Protein AF-A0AAU5GRF8-F1 (afdb_monomer_lite)

Sequence (359 aa):
MPAHRTAALHRAAEIWHAERTLHINIELAVNHAADRVGWLIVGMDHYYATVHFIITIAVLIWLYTRHPAHYRSARTDLYSATLFALLGFAFFALAPPRFLARPRCNPDTGAEKWLVTRTRERHKAVHRLLARGWTISAIARELGLARHTAERYAHCKNLDGLIEGALRTTRLDDYKPYLIRRWNEGCTDAARLFREIQTQGYPGRTPQAVRRYLRPLRTGLGSIRSPAPVLKPQQVTNWIMWNPQHLRDDEERQLGEVLSRCPELTAIRSHVHAFARMVCDLGGNSLPAWTDAVHADDLPALHAFADGLRRDHKAVTAGLTLPWSSGPVEGHVNRIKMLKRQMYGRAGFALLRKRVLLA

Structure (mmCIF, N/CA/C/O backbone):
data_AF-A0AAU5GRF8-F1
#
_entry.id   AF-A0AAU5GRF8-F1
#
loop_
_atom_site.group_PDB
_atom_site.id
_atom_site.type_symbol
_atom_site.label_atom_id
_atom_site.label_alt_id
_atom_site.label_comp_id
_atom_site.label_asym_id
_atom_site.label_entity_id
_atom_site.label_seq_id
_atom_site.pdbx_PDB_ins_code
_atom_site.Cartn_x
_atom_site.Cartn_y
_atom_site.Cartn_z
_atom_site.occupancy
_atom_site.B_iso_or_equiv
_atom_site.auth_seq_id
_atom_site.auth_comp_id
_atom_site.auth_asym_id
_atom_site.auth_atom_id
_atom_site.pdbx_PDB_model_num
ATOM 1 N N . MET A 1 1 ? -10.865 30.802 -1.745 1.00 33.81 1 MET A N 1
ATOM 2 C CA . MET A 1 1 ? -12.069 30.529 -2.564 1.00 33.81 1 MET A CA 1
ATOM 3 C C . MET A 1 1 ? -12.879 29.336 -2.014 1.00 33.81 1 MET A C 1
ATOM 5 O O . MET A 1 1 ? -12.823 28.253 -2.585 1.00 33.81 1 MET A O 1
ATOM 9 N N . PRO A 1 2 ? -13.618 29.492 -0.896 1.00 36.06 2 PRO A N 1
ATOM 10 C CA . PRO A 1 2 ? -14.515 28.461 -0.342 1.00 36.06 2 PRO A CA 1
ATOM 11 C C . PRO A 1 2 ? -15.870 28.330 -1.075 1.00 36.06 2 PRO A C 1
ATOM 13 O O . PRO A 1 2 ? -16.532 27.305 -0.936 1.00 36.06 2 PRO A O 1
ATOM 16 N N . ALA A 1 3 ? -16.247 29.305 -1.912 1.00 38.06 3 ALA A N 1
ATOM 17 C CA . ALA A 1 3 ? -17.522 29.337 -2.641 1.00 38.06 3 ALA A CA 1
ATOM 18 C C . ALA A 1 3 ? -17.682 28.247 -3.728 1.00 38.06 3 ALA A C 1
ATOM 20 O O . ALA A 1 3 ? -18.795 27.921 -4.127 1.00 38.06 3 ALA A O 1
ATOM 21 N N . HIS A 1 4 ? -16.589 27.647 -4.211 1.00 46.88 4 HIS A N 1
ATOM 22 C CA . HIS A 1 4 ? -16.655 26.665 -5.305 1.00 46.88 4 HIS A CA 1
ATOM 23 C C . HIS A 1 4 ? -16.865 25.220 -4.832 1.00 46.88 4 HIS A C 1
ATOM 25 O O . HIS A 1 4 ? -17.371 24.400 -5.594 1.00 46.88 4 HIS A O 1
ATOM 31 N N . ARG A 1 5 ? -16.524 24.900 -3.573 1.00 44.53 5 ARG A N 1
ATOM 32 C CA . ARG A 1 5 ? -16.754 23.564 -2.992 1.00 44.53 5 ARG A CA 1
ATOM 33 C C . ARG A 1 5 ? -18.237 23.341 -2.701 1.00 44.53 5 ARG A C 1
ATOM 35 O O . ARG A 1 5 ? -18.751 22.259 -2.950 1.00 44.53 5 ARG A O 1
ATOM 42 N N . THR A 1 6 ? -18.920 24.371 -2.211 1.00 49.56 6 THR A N 1
ATOM 43 C CA . THR A 1 6 ? -20.365 24.349 -1.958 1.00 49.56 6 THR A CA 1
ATOM 44 C C . THR A 1 6 ? -21.158 24.249 -3.260 1.00 49.56 6 THR A C 1
ATOM 46 O O . THR A 1 6 ? -22.051 23.416 -3.345 1.00 49.56 6 THR A O 1
ATOM 49 N N . ALA A 1 7 ? -20.776 24.995 -4.303 1.00 47.19 7 ALA A N 1
ATOM 50 C CA . ALA A 1 7 ? -21.418 24.921 -5.619 1.00 47.19 7 ALA A CA 1
ATOM 51 C C . ALA A 1 7 ? -21.252 23.547 -6.302 1.00 47.19 7 ALA A C 1
ATOM 53 O O . ALA A 1 7 ? -22.194 23.042 -6.907 1.00 47.19 7 ALA A O 1
ATOM 54 N N . ALA A 1 8 ? -20.080 22.912 -6.183 1.00 46.31 8 ALA A N 1
ATOM 55 C CA . ALA A 1 8 ? -19.845 21.572 -6.728 1.00 46.31 8 ALA A CA 1
ATOM 56 C C . ALA A 1 8 ? -20.641 20.483 -5.985 1.00 46.31 8 ALA A C 1
ATOM 58 O O . ALA A 1 8 ? -21.167 19.571 -6.616 1.00 46.31 8 ALA A O 1
ATOM 59 N N . LEU A 1 9 ? -20.770 20.598 -4.658 1.00 50.50 9 LEU A N 1
ATOM 60 C CA . LEU A 1 9 ? -21.589 19.690 -3.849 1.00 50.50 9 LEU A CA 1
ATOM 61 C C . LEU A 1 9 ? -23.091 19.876 -4.110 1.00 50.50 9 LEU A C 1
ATOM 63 O O . LEU A 1 9 ? -23.817 18.889 -4.130 1.00 50.50 9 LEU A O 1
ATOM 67 N N . HIS A 1 10 ? -23.542 21.111 -4.355 1.00 51.62 10 HIS A N 1
ATOM 68 C CA . HIS A 1 10 ? -24.933 21.399 -4.710 1.00 51.62 10 HIS A CA 1
ATOM 69 C C . HIS A 1 10 ? -25.305 20.785 -6.064 1.00 51.62 10 HIS A C 1
ATOM 71 O O . HIS A 1 10 ? -26.298 20.077 -6.154 1.00 51.62 10 HIS A O 1
ATOM 77 N N . ARG A 1 11 ? -24.453 20.947 -7.087 1.00 48.97 11 ARG A N 1
ATOM 78 C CA . ARG A 1 11 ? -24.671 20.344 -8.415 1.00 48.97 11 ARG A CA 1
ATOM 79 C C . ARG A 1 11 ? -24.617 18.816 -8.392 1.00 48.97 11 ARG A C 1
ATOM 81 O O . ARG A 1 11 ? -25.391 18.169 -9.082 1.00 48.97 11 ARG A O 1
ATOM 88 N N . ALA A 1 12 ? -23.732 18.232 -7.582 1.00 48.06 12 ALA A N 1
ATOM 89 C CA . ALA A 1 12 ? -23.698 16.784 -7.377 1.00 48.06 12 ALA A CA 1
ATOM 90 C C . ALA A 1 12 ? -24.978 16.274 -6.690 1.00 48.06 12 ALA A C 1
ATOM 92 O O . ALA A 1 12 ? -25.478 15.214 -7.051 1.00 48.06 12 ALA A O 1
ATOM 93 N N . ALA A 1 13 ? -25.529 17.038 -5.741 1.00 53.91 13 ALA A N 1
ATOM 94 C CA . ALA A 1 13 ? -26.808 16.723 -5.113 1.00 53.91 13 ALA A CA 1
ATOM 95 C C . ALA A 1 13 ? -27.990 16.892 -6.085 1.00 53.91 13 ALA A C 1
ATOM 97 O O . ALA A 1 13 ? -28.883 16.055 -6.086 1.00 53.91 13 ALA A O 1
ATOM 98 N N . GLU A 1 14 ? -27.986 17.918 -6.940 1.00 53.41 14 GLU A N 1
ATOM 99 C CA . GLU A 1 14 ? -29.015 18.135 -7.970 1.00 53.41 14 GLU A CA 1
ATOM 100 C C . GLU A 1 14 ? -29.031 17.016 -9.018 1.00 53.41 14 GLU A C 1
ATOM 102 O O . GLU A 1 14 ? -30.102 16.504 -9.329 1.00 53.41 14 GLU A O 1
ATOM 107 N N . ILE A 1 15 ? -27.862 16.581 -9.504 1.00 54.88 15 ILE A N 1
ATOM 108 C CA . ILE A 1 15 ? -27.745 15.446 -10.437 1.00 54.88 15 ILE A CA 1
ATOM 109 C C . ILE A 1 15 ? -28.218 14.154 -9.759 1.00 54.88 15 ILE A C 1
ATOM 111 O O . ILE A 1 15 ? -29.053 13.449 -10.312 1.00 54.88 15 ILE A O 1
ATOM 115 N N . TRP A 1 16 ? -27.782 13.900 -8.520 1.00 51.47 16 TRP A N 1
ATOM 116 C CA . TRP A 1 16 ? -28.211 12.739 -7.731 1.00 51.47 16 TRP A CA 1
ATOM 117 C C . TRP A 1 16 ? -29.725 12.725 -7.465 1.00 51.47 16 TRP A C 1
ATOM 119 O O . TRP A 1 16 ? -30.348 11.666 -7.422 1.00 51.47 16 TRP A O 1
ATOM 129 N N . HIS A 1 17 ? -30.344 13.892 -7.269 1.00 56.22 17 HIS A N 1
ATOM 130 C CA . HIS A 1 17 ? -31.790 14.000 -7.097 1.00 56.22 17 HIS A CA 1
ATOM 131 C C . HIS A 1 17 ? -32.546 13.823 -8.417 1.00 56.22 17 HIS A C 1
ATOM 133 O O . HIS A 1 17 ? -33.545 13.108 -8.411 1.00 56.22 17 HIS A O 1
ATOM 139 N N . ALA A 1 18 ? -32.050 14.387 -9.523 1.00 54.31 18 ALA A N 1
ATOM 140 C CA . ALA A 1 18 ? -32.625 14.231 -10.860 1.00 54.31 18 ALA A CA 1
ATOM 141 C C . ALA A 1 18 ? -32.573 12.775 -11.362 1.00 54.31 18 ALA A C 1
ATOM 143 O O . ALA A 1 18 ? -33.531 12.270 -11.941 1.00 54.31 18 ALA A O 1
ATOM 144 N N . GLU A 1 19 ? -31.478 12.071 -11.081 1.00 47.94 19 GLU A N 1
ATOM 145 C CA . GLU A 1 19 ? -31.273 10.659 -11.422 1.00 47.94 19 GLU A CA 1
ATOM 146 C C . GLU A 1 19 ? -32.218 9.739 -10.626 1.00 47.94 19 GLU A C 1
ATOM 148 O O . GLU A 1 19 ? -32.778 8.770 -11.147 1.00 47.94 19 GLU A O 1
ATOM 153 N N . ARG A 1 20 ? -32.497 10.106 -9.368 1.00 55.00 20 ARG A N 1
ATOM 154 C CA . ARG A 1 20 ? -33.416 9.376 -8.485 1.00 55.00 20 ARG A CA 1
ATOM 155 C C . ARG A 1 20 ? -34.888 9.623 -8.819 1.00 55.00 20 ARG A C 1
ATOM 157 O O . ARG A 1 20 ? -35.685 8.694 -8.674 1.00 55.00 20 ARG A O 1
ATOM 164 N N . THR A 1 21 ? -35.245 10.829 -9.275 1.00 52.00 21 THR A N 1
ATOM 165 C CA . THR A 1 21 ? -36.607 11.170 -9.721 1.00 52.00 21 THR A CA 1
ATOM 166 C C . THR A 1 21 ? -36.944 10.597 -11.095 1.00 52.00 21 THR A C 1
ATOM 168 O O . THR A 1 21 ? -38.101 10.256 -11.311 1.00 52.00 21 THR A O 1
ATOM 171 N N . LEU A 1 22 ? -35.964 10.425 -11.993 1.00 52.03 22 LEU A N 1
ATOM 172 C CA . LEU A 1 22 ? -36.177 9.764 -13.291 1.00 52.03 22 LEU A CA 1
ATOM 173 C C . LEU A 1 22 ? -36.151 8.223 -13.233 1.00 52.03 22 LEU A C 1
ATOM 175 O O . LEU A 1 22 ? -36.479 7.585 -14.227 1.00 52.03 22 LEU A O 1
ATOM 179 N N . HIS A 1 23 ? -35.776 7.612 -12.101 1.00 46.84 23 HIS A N 1
ATOM 180 C CA . HIS A 1 23 ? -35.732 6.148 -11.924 1.00 46.84 23 HIS A CA 1
ATOM 181 C C . HIS A 1 23 ? -34.872 5.383 -12.955 1.00 46.84 23 HIS A C 1
ATOM 183 O O . HIS A 1 23 ? -35.021 4.174 -13.130 1.00 46.84 23 HIS A O 1
ATOM 189 N N . ILE A 1 24 ? -33.893 6.044 -13.577 1.00 49.88 24 ILE A N 1
ATOM 190 C CA . ILE A 1 24 ? -32.931 5.406 -14.484 1.00 49.88 24 ILE A CA 1
ATOM 191 C C . ILE A 1 24 ? -31.810 4.774 -13.637 1.00 49.88 24 ILE A C 1
ATOM 193 O O . ILE A 1 24 ? -30.677 5.228 -13.617 1.00 49.88 24 ILE A O 1
ATOM 197 N N . ASN A 1 25 ? -32.118 3.698 -12.903 1.00 49.53 25 ASN A N 1
ATOM 198 C CA . ASN A 1 25 ? -31.126 2.870 -12.189 1.00 49.53 25 ASN A CA 1
ATOM 199 C C . ASN A 1 25 ? -30.509 1.797 -13.109 1.00 49.53 25 ASN A C 1
ATOM 201 O O . ASN A 1 25 ? -30.277 0.660 -12.697 1.00 49.53 25 ASN A O 1
ATOM 205 N N . ILE A 1 26 ? -30.261 2.131 -14.376 1.00 54.84 26 ILE A N 1
ATOM 206 C CA . ILE A 1 26 ? -29.633 1.198 -15.324 1.00 54.84 26 ILE A CA 1
ATOM 207 C C . ILE A 1 26 ? -28.172 0.959 -14.913 1.00 54.84 26 ILE A C 1
ATOM 209 O O . ILE A 1 26 ? -27.673 -0.158 -15.000 1.00 54.84 26 ILE A O 1
ATOM 213 N N . GLU A 1 27 ? -27.511 1.977 -14.360 1.00 47.94 27 GLU A N 1
ATOM 214 C CA . GLU A 1 27 ? -26.087 1.953 -14.018 1.00 47.94 27 GLU A CA 1
ATOM 215 C C . GLU A 1 27 ? -25.741 0.938 -12.914 1.00 47.94 27 GLU A C 1
ATOM 217 O O . GLU A 1 27 ? -24.730 0.245 -13.004 1.00 47.94 27 GLU A O 1
ATOM 222 N N . LEU A 1 28 ? -26.599 0.774 -11.897 1.00 49.06 28 LEU A N 1
ATOM 223 C CA . LEU A 1 28 ? -26.371 -0.187 -10.809 1.00 49.06 28 LEU A CA 1
ATOM 224 C C . LEU A 1 28 ? -26.595 -1.637 -11.265 1.00 49.06 28 LEU A C 1
ATOM 226 O O . LEU A 1 28 ? -25.847 -2.530 -10.868 1.00 49.06 28 LEU A O 1
ATOM 230 N N . ALA A 1 29 ? -27.602 -1.871 -12.111 1.00 55.59 29 ALA A N 1
ATOM 231 C CA . ALA A 1 29 ? -27.884 -3.189 -12.676 1.00 55.59 29 ALA A CA 1
ATOM 232 C C . ALA A 1 29 ? -26.799 -3.614 -13.677 1.00 55.59 29 ALA A C 1
ATOM 234 O O . ALA A 1 29 ? -26.339 -4.754 -13.637 1.00 55.59 29 ALA A O 1
ATOM 235 N N . VAL A 1 30 ? -26.338 -2.683 -14.518 1.00 56.06 30 VAL A N 1
ATOM 236 C CA . VAL A 1 30 ? -25.249 -2.912 -15.475 1.00 56.06 30 VAL A CA 1
ATOM 237 C C . VAL A 1 30 ? -23.915 -3.100 -14.755 1.00 56.06 30 VAL A C 1
ATOM 239 O O . VAL A 1 30 ? -23.208 -4.049 -15.079 1.00 56.06 30 VAL A O 1
ATOM 242 N N . ASN A 1 31 ? -23.597 -2.301 -13.729 1.00 55.06 31 ASN A N 1
ATOM 243 C CA . ASN A 1 31 ? -22.376 -2.496 -12.939 1.00 55.06 31 ASN A CA 1
ATOM 244 C C . ASN A 1 31 ? -22.373 -3.841 -12.205 1.00 55.06 31 ASN A C 1
ATOM 246 O O . ASN A 1 31 ? -21.370 -4.541 -12.240 1.00 55.06 31 ASN A O 1
ATOM 250 N N . HIS A 1 32 ? -23.490 -4.258 -11.597 1.00 59.12 32 HIS A N 1
ATOM 251 C CA . HIS A 1 32 ? -23.559 -5.571 -10.949 1.00 59.12 32 HIS A CA 1
ATOM 252 C C . HIS A 1 32 ? -23.547 -6.748 -11.931 1.00 59.12 32 HIS A C 1
ATOM 254 O O . HIS A 1 32 ? -23.057 -7.820 -11.574 1.00 59.12 32 HIS A O 1
ATOM 260 N N . ALA A 1 33 ? -24.072 -6.577 -13.146 1.00 59.22 33 ALA A N 1
ATOM 261 C CA . ALA A 1 33 ? -23.975 -7.582 -14.201 1.00 59.22 33 ALA A CA 1
ATOM 262 C C . ALA A 1 33 ? -22.545 -7.678 -14.762 1.00 59.22 33 ALA A C 1
ATOM 264 O O . ALA A 1 33 ? -22.040 -8.784 -14.948 1.00 59.22 33 ALA A O 1
ATOM 265 N N . ALA A 1 34 ? -21.874 -6.540 -14.964 1.00 53.81 34 ALA A N 1
ATOM 266 C CA . ALA A 1 34 ? -20.500 -6.466 -15.450 1.00 53.81 34 ALA A CA 1
ATOM 267 C C . ALA A 1 34 ? -19.483 -6.975 -14.410 1.00 53.81 34 ALA A C 1
ATOM 269 O O . ALA A 1 34 ? -18.576 -7.719 -14.774 1.00 53.81 34 ALA A O 1
ATOM 270 N N . ASP A 1 35 ? -19.662 -6.666 -13.116 1.00 55.16 35 ASP A N 1
ATOM 271 C CA . ASP A 1 35 ? -18.772 -7.114 -12.024 1.00 55.16 35 ASP A CA 1
ATOM 272 C C . ASP A 1 35 ? -18.737 -8.643 -11.870 1.00 55.16 35 ASP A C 1
ATOM 274 O O . ASP A 1 35 ? -17.757 -9.205 -11.379 1.00 55.16 35 ASP A O 1
ATOM 278 N N . ARG A 1 36 ? -19.788 -9.348 -12.309 1.00 57.62 36 ARG A N 1
ATOM 279 C CA . ARG A 1 36 ? -19.807 -10.821 -12.327 1.00 57.62 36 ARG A CA 1
ATOM 280 C C . ARG A 1 36 ? -18.929 -11.418 -13.428 1.00 57.62 36 ARG A C 1
ATOM 282 O O . ARG A 1 36 ? -18.635 -12.609 -13.379 1.00 57.62 36 ARG A O 1
ATOM 289 N N . VAL A 1 37 ? -18.497 -10.613 -14.397 1.00 60.84 37 VAL A N 1
ATOM 290 C CA . VAL A 1 37 ? -17.703 -11.033 -15.554 1.00 60.84 37 VAL A CA 1
ATOM 291 C C . VAL A 1 37 ? -16.401 -10.229 -15.574 1.00 60.84 37 VAL A C 1
ATOM 293 O O . VAL A 1 37 ? -16.153 -9.410 -16.453 1.00 60.84 37 VAL A O 1
ATOM 296 N N . GLY A 1 38 ? -15.541 -10.456 -14.577 1.00 54.88 38 GLY A N 1
ATOM 297 C CA . GLY A 1 38 ? -14.303 -9.685 -14.394 1.00 54.88 38 GLY A CA 1
ATOM 298 C C . GLY A 1 38 ? -13.367 -9.673 -15.613 1.00 54.88 38 GLY A C 1
ATOM 299 O O . GLY A 1 38 ? -12.706 -8.668 -15.864 1.00 54.88 38 GLY A O 1
ATOM 300 N N . TRP A 1 39 ? -13.358 -10.738 -16.426 1.00 68.62 39 TRP A N 1
ATOM 301 C CA . TRP A 1 39 ? -12.580 -10.776 -17.672 1.00 68.62 39 TRP A CA 1
ATOM 302 C C . TRP A 1 39 ? -13.115 -9.806 -18.737 1.00 68.62 39 TRP A C 1
ATOM 304 O O . TRP A 1 39 ? -12.328 -9.270 -19.513 1.00 68.62 39 TRP A O 1
ATOM 314 N N . LEU A 1 40 ? -14.426 -9.536 -18.752 1.00 60.59 40 LEU A N 1
ATOM 315 C CA . LEU A 1 40 ? -15.058 -8.600 -19.681 1.00 60.59 40 LEU A CA 1
ATOM 316 C C . LEU A 1 40 ? -14.746 -7.157 -19.294 1.00 60.59 40 LEU A C 1
ATOM 318 O O . LEU A 1 40 ? -14.475 -6.358 -20.178 1.00 60.59 40 LEU A O 1
ATOM 322 N N . ILE A 1 41 ? -14.720 -6.829 -17.997 1.00 56.69 41 ILE A N 1
ATOM 323 C CA . ILE A 1 41 ? -14.323 -5.493 -17.523 1.00 56.69 41 ILE A CA 1
ATOM 324 C C . ILE A 1 41 ? -12.853 -5.226 -17.851 1.00 56.69 41 ILE A C 1
ATOM 326 O O . ILE A 1 41 ? -12.543 -4.201 -18.449 1.00 56.69 41 ILE A O 1
ATOM 330 N N . VAL A 1 42 ? -11.951 -6.153 -17.508 1.00 58.47 42 VAL A N 1
ATOM 331 C CA . VAL A 1 42 ? -10.513 -6.007 -17.800 1.00 58.47 42 VAL A CA 1
ATOM 332 C C . VAL A 1 42 ? -10.264 -5.984 -19.313 1.00 58.47 42 VAL A C 1
ATOM 334 O O . VAL A 1 42 ? -9.474 -5.177 -19.799 1.00 58.47 42 VAL A O 1
ATOM 337 N N . GLY A 1 43 ? -10.981 -6.822 -20.067 1.00 63.03 43 GLY A N 1
ATOM 338 C CA . GLY A 1 43 ? -10.934 -6.856 -21.524 1.00 63.03 43 GLY A CA 1
ATOM 339 C C . GLY A 1 43 ? -11.458 -5.573 -22.168 1.00 63.03 43 GLY A C 1
ATOM 340 O O . GLY A 1 43 ? -10.793 -5.037 -23.047 1.00 63.03 43 GLY A O 1
ATOM 341 N N . MET A 1 44 ? -12.599 -5.038 -21.720 1.00 61.94 44 MET A N 1
ATOM 342 C CA . MET A 1 44 ? -13.156 -3.774 -22.216 1.00 61.94 44 MET A CA 1
ATOM 343 C C . MET A 1 44 ? -12.278 -2.586 -21.855 1.00 61.94 44 MET A C 1
ATOM 345 O O . MET A 1 44 ? -12.084 -1.731 -22.708 1.00 61.94 44 MET A O 1
ATOM 349 N N . ASP A 1 45 ? -11.729 -2.525 -20.643 1.00 60.19 45 ASP A N 1
ATOM 350 C CA . ASP A 1 45 ? -10.860 -1.422 -20.224 1.00 60.19 45 ASP A CA 1
ATOM 351 C C . ASP A 1 45 ? -9.565 -1.409 -21.055 1.00 60.19 45 ASP A C 1
ATOM 353 O O . ASP A 1 45 ? -9.164 -0.374 -21.593 1.00 60.19 45 ASP A O 1
ATOM 357 N N . HIS A 1 46 ? -8.972 -2.587 -21.290 1.00 64.62 46 HIS A N 1
ATOM 358 C CA . HIS A 1 46 ? -7.805 -2.722 -22.162 1.00 64.62 46 HIS A CA 1
ATOM 359 C C . HIS A 1 46 ? -8.145 -2.474 -23.643 1.00 64.62 46 HIS A C 1
ATOM 361 O O . HIS A 1 46 ? -7.387 -1.817 -24.358 1.00 64.62 46 HIS A O 1
ATOM 367 N N . TYR A 1 47 ? -9.305 -2.932 -24.114 1.00 70.00 47 TYR A N 1
ATOM 368 C CA . TYR A 1 47 ? -9.790 -2.689 -25.474 1.00 70.00 47 TYR A CA 1
ATOM 369 C C . TYR A 1 47 ? -10.002 -1.192 -25.714 1.00 70.00 47 TYR A C 1
ATOM 371 O O . TYR A 1 47 ? -9.462 -0.629 -26.663 1.00 70.00 47 TYR A O 1
ATOM 379 N N . TYR A 1 48 ? -10.713 -0.517 -24.813 1.00 63.38 48 TYR A N 1
ATOM 380 C CA . TYR A 1 48 ? -11.042 0.899 -24.933 1.00 63.38 48 TYR A CA 1
ATOM 381 C C . TYR A 1 48 ? -9.790 1.778 -24.864 1.00 63.38 48 TYR A C 1
ATOM 383 O O . TYR A 1 48 ? -9.649 2.720 -25.646 1.00 63.38 48 TYR A O 1
ATOM 391 N N . ALA A 1 49 ? -8.850 1.440 -23.976 1.00 58.97 49 ALA A N 1
ATOM 392 C CA . ALA A 1 49 ? -7.607 2.182 -23.823 1.00 58.97 49 ALA A CA 1
ATOM 393 C C . ALA A 1 49 ? -6.638 1.990 -24.995 1.00 58.97 49 ALA A C 1
ATOM 395 O O . ALA A 1 49 ? -5.924 2.927 -25.323 1.00 58.97 49 ALA A O 1
ATOM 396 N N . THR A 1 50 ? -6.591 0.819 -25.633 1.00 69.31 50 THR A N 1
ATOM 397 C CA . THR A 1 50 ? -5.513 0.496 -26.589 1.00 69.31 50 THR A CA 1
ATOM 398 C C . THR A 1 50 ? -5.990 0.569 -28.036 1.00 69.31 50 THR A C 1
ATOM 400 O O . THR A 1 50 ? -5.332 1.157 -28.897 1.00 69.31 50 THR A O 1
ATOM 403 N N . VAL A 1 51 ? -7.182 0.042 -28.313 1.00 74.31 51 VAL A N 1
ATOM 404 C CA . VAL A 1 51 ? -7.720 -0.054 -29.673 1.00 74.31 51 VAL A CA 1
ATOM 405 C C . VAL A 1 51 ? -8.137 1.316 -30.200 1.00 74.31 51 VAL A C 1
ATOM 407 O O . VAL A 1 51 ? -7.907 1.603 -31.373 1.00 74.31 51 VAL A O 1
ATOM 410 N N . HIS A 1 52 ? -8.652 2.209 -29.347 1.00 74.31 52 HIS A N 1
ATOM 411 C CA . HIS A 1 52 ? -9.036 3.554 -29.779 1.00 74.31 52 HIS A CA 1
ATOM 412 C C . HIS A 1 52 ? -7.843 4.345 -30.339 1.00 74.31 52 HIS A C 1
ATOM 414 O O . HIS A 1 52 ? -7.955 4.943 -31.410 1.00 74.31 52 HIS A O 1
ATOM 420 N N . PHE A 1 53 ? -6.677 4.306 -29.683 1.00 77.06 53 PHE A N 1
ATOM 421 C CA . PHE A 1 53 ? -5.487 4.997 -30.192 1.00 77.06 53 PHE A CA 1
ATOM 422 C C . PHE A 1 53 ? -4.899 4.306 -31.420 1.00 77.06 53 PHE A C 1
ATOM 424 O O . PHE A 1 53 ? -4.586 4.987 -32.396 1.00 77.06 53 PHE A O 1
ATOM 431 N N . ILE A 1 54 ? -4.795 2.972 -31.408 1.00 80.50 54 ILE A N 1
ATOM 432 C CA . ILE A 1 54 ? -4.227 2.217 -32.533 1.00 80.50 54 ILE A CA 1
ATOM 433 C C . ILE A 1 54 ? -5.069 2.414 -33.798 1.00 80.50 54 ILE A C 1
ATOM 435 O O . ILE A 1 54 ? -4.515 2.740 -34.847 1.00 80.50 54 ILE A O 1
ATOM 439 N N . ILE A 1 55 ? -6.398 2.289 -33.709 1.00 81.56 55 ILE A N 1
ATOM 440 C CA . ILE A 1 55 ? -7.291 2.463 -34.861 1.00 81.56 55 ILE A CA 1
ATOM 441 C C . ILE A 1 55 ? -7.270 3.909 -35.351 1.00 81.56 55 ILE A C 1
ATOM 443 O O . ILE A 1 55 ? -7.149 4.130 -36.553 1.00 81.56 55 ILE A O 1
ATOM 447 N N . THR A 1 56 ? -7.337 4.900 -34.456 1.00 81.38 56 THR A N 1
ATOM 448 C CA . THR A 1 56 ? -7.331 6.314 -34.870 1.00 81.38 56 THR A CA 1
ATOM 449 C C . THR A 1 56 ? -6.043 6.663 -35.620 1.00 81.38 56 THR A C 1
ATOM 451 O O . THR A 1 56 ? -6.092 7.294 -36.676 1.00 81.38 56 THR A O 1
ATOM 454 N N . ILE A 1 57 ? -4.890 6.197 -35.127 1.00 83.12 57 ILE A N 1
ATOM 455 C CA . ILE A 1 57 ? -3.592 6.395 -35.784 1.00 83.12 57 ILE A CA 1
ATOM 456 C C . ILE A 1 57 ? -3.536 5.642 -37.119 1.00 83.12 57 ILE A C 1
ATOM 458 O O . ILE A 1 57 ? -3.135 6.223 -38.126 1.00 83.12 57 ILE A O 1
ATOM 462 N N . ALA A 1 58 ? -3.975 4.383 -37.161 1.00 84.62 58 ALA A N 1
ATOM 463 C CA . ALA A 1 58 ? -3.980 3.583 -38.384 1.00 84.62 58 ALA A CA 1
ATOM 464 C C . ALA A 1 58 ? -4.875 4.195 -39.476 1.00 84.62 58 ALA A C 1
ATOM 466 O O . ALA A 1 58 ? -4.462 4.277 -40.631 1.00 84.62 58 ALA A O 1
ATOM 467 N N . VAL A 1 59 ? -6.062 4.692 -39.114 1.00 84.75 59 VAL A N 1
ATOM 468 C CA . VAL A 1 59 ? -6.987 5.373 -40.034 1.00 84.75 59 VAL A CA 1
ATOM 469 C C . VAL A 1 59 ? -6.392 6.687 -40.539 1.00 84.75 59 VAL A C 1
ATOM 471 O O . VAL A 1 59 ? -6.493 6.973 -41.729 1.00 84.75 59 VAL A O 1
ATOM 474 N N . LEU A 1 60 ? -5.715 7.463 -39.685 1.00 83.62 60 LEU A N 1
ATOM 475 C CA . LEU A 1 60 ? -4.989 8.670 -40.103 1.00 83.62 60 LEU A CA 1
ATOM 476 C C . LEU A 1 60 ? -3.851 8.348 -41.080 1.00 83.62 60 LEU A C 1
ATOM 478 O O . LEU A 1 60 ? -3.714 9.038 -42.088 1.00 83.62 60 LEU A O 1
ATOM 482 N N . ILE A 1 61 ? -3.065 7.299 -40.820 1.00 85.69 61 ILE A N 1
ATOM 483 C CA . ILE A 1 61 ? -1.985 6.847 -41.714 1.00 85.69 61 ILE A CA 1
ATOM 484 C C . ILE A 1 61 ? -2.561 6.354 -43.048 1.00 85.69 61 ILE A C 1
ATOM 486 O O . ILE A 1 61 ? -2.041 6.686 -44.115 1.00 85.69 61 ILE A O 1
ATOM 490 N N . TRP A 1 62 ? -3.660 5.603 -43.016 1.00 88.50 62 TRP A N 1
ATOM 491 C CA . TRP A 1 62 ? -4.348 5.138 -44.218 1.00 88.50 62 TRP A CA 1
ATOM 492 C C . TRP A 1 62 ? -4.936 6.302 -45.029 1.00 88.50 62 TRP A C 1
ATOM 494 O O . TRP A 1 62 ? -4.723 6.376 -46.237 1.00 88.50 62 TRP A O 1
ATOM 504 N N . LEU A 1 63 ? -5.582 7.275 -44.379 1.00 84.38 63 LEU A N 1
ATOM 505 C CA . LEU A 1 63 ? -6.058 8.504 -45.023 1.00 84.38 63 LEU A CA 1
ATOM 506 C C . LEU A 1 63 ? -4.900 9.309 -45.620 1.00 84.38 63 LEU A C 1
ATOM 508 O O . LEU A 1 63 ? -5.019 9.812 -46.730 1.00 84.38 63 LEU A O 1
ATOM 512 N N . TYR A 1 64 ? -3.768 9.403 -44.925 1.00 81.38 64 TYR A N 1
ATOM 513 C CA . TYR A 1 64 ? -2.589 10.115 -45.415 1.00 81.38 64 TYR A CA 1
ATOM 514 C C . TYR A 1 64 ? -1.972 9.449 -46.656 1.00 81.38 64 TYR A C 1
ATOM 516 O O . TYR A 1 64 ? -1.563 10.140 -47.586 1.00 81.38 64 TYR A O 1
ATOM 524 N N . THR A 1 65 ? -1.933 8.115 -46.688 1.00 85.12 65 THR A N 1
ATOM 525 C CA . THR A 1 65 ? -1.268 7.343 -47.753 1.00 85.12 65 THR A CA 1
ATOM 526 C C . THR A 1 65 ? -2.172 7.011 -48.940 1.00 85.12 65 THR A C 1
ATOM 528 O O . THR A 1 65 ? -1.683 6.935 -50.064 1.00 85.12 65 THR A O 1
ATOM 531 N N . ARG A 1 66 ? -3.477 6.803 -48.726 1.00 80.25 66 ARG A N 1
ATOM 532 C CA . ARG A 1 66 ? -4.425 6.347 -49.761 1.00 80.25 66 ARG A CA 1
ATOM 533 C C . ARG A 1 66 ? -5.490 7.377 -50.137 1.00 80.25 66 ARG A C 1
ATOM 535 O O . ARG A 1 66 ? -5.977 7.333 -51.261 1.00 80.25 66 ARG A O 1
ATOM 542 N N . HIS A 1 67 ? -5.826 8.322 -49.254 1.00 78.00 67 HIS A N 1
ATOM 543 C CA . HIS A 1 67 ? -6.860 9.341 -49.503 1.00 78.00 67 HIS A CA 1
ATOM 544 C C . HIS A 1 67 ? -6.459 10.748 -49.005 1.00 78.00 67 HIS A C 1
ATOM 546 O O . HIS A 1 67 ? -7.182 11.362 -48.209 1.00 78.00 67 HIS A O 1
ATOM 552 N N . PRO A 1 68 ? -5.331 11.309 -49.487 1.00 77.81 68 PRO A N 1
ATOM 553 C CA . PRO A 1 68 ? -4.736 12.536 -48.945 1.00 77.81 68 PRO A CA 1
ATOM 554 C C . PRO A 1 68 ? -5.644 13.774 -49.035 1.00 77.81 68 PRO A C 1
ATOM 556 O O . PRO A 1 68 ? -5.499 14.700 -48.235 1.00 77.81 68 PRO A O 1
ATOM 559 N N . ALA A 1 69 ? -6.617 13.782 -49.954 1.00 82.88 69 ALA A N 1
ATOM 560 C CA . ALA A 1 69 ? -7.624 14.839 -50.061 1.00 82.88 69 ALA A CA 1
ATOM 561 C C . ALA A 1 69 ? -8.507 14.961 -48.799 1.00 82.88 69 ALA A C 1
ATOM 563 O O . ALA A 1 69 ? -8.841 16.072 -48.393 1.00 82.88 69 ALA A O 1
ATOM 564 N N . HIS A 1 70 ? -8.823 13.845 -48.131 1.00 81.25 70 HIS A N 1
ATOM 565 C CA . HIS A 1 70 ? -9.701 13.811 -46.950 1.00 81.25 70 HIS A CA 1
ATOM 566 C C . HIS A 1 70 ? -8.935 13.921 -45.624 1.00 81.25 70 HIS A C 1
ATOM 568 O O . HIS A 1 70 ? -9.514 14.279 -44.597 1.00 81.25 70 HIS A O 1
ATOM 574 N N . TYR A 1 71 ? -7.619 13.677 -45.638 1.00 78.62 71 TYR A N 1
ATOM 575 C CA . TYR A 1 71 ? -6.769 13.713 -44.445 1.00 78.62 71 TYR A CA 1
ATOM 576 C C . TYR A 1 71 ? -6.825 15.062 -43.712 1.00 78.62 71 TYR A C 1
ATOM 578 O O . TYR A 1 71 ? -6.876 15.106 -42.483 1.00 78.62 71 TYR A O 1
ATOM 586 N N . ARG A 1 72 ? -6.855 16.181 -44.453 1.00 76.88 72 ARG A N 1
ATOM 587 C CA . ARG A 1 72 ? -6.912 17.521 -43.842 1.00 76.88 72 ARG A CA 1
ATOM 588 C C . ARG A 1 72 ? -8.225 17.767 -43.095 1.00 76.88 72 ARG A C 1
ATOM 590 O O . ARG A 1 72 ? -8.174 18.357 -42.018 1.00 76.88 72 ARG A O 1
ATOM 597 N N . SER A 1 73 ? -9.357 17.304 -43.631 1.00 79.50 73 SER A N 1
ATOM 598 C CA . SER A 1 73 ? -10.659 17.410 -42.957 1.00 79.50 73 SER A CA 1
ATOM 599 C C . SER A 1 73 ? -10.681 16.545 -41.702 1.00 79.50 73 SER A C 1
ATOM 601 O O . SER A 1 73 ? -10.821 17.076 -40.608 1.00 79.50 73 SER A O 1
ATOM 603 N N . ALA A 1 74 ? -10.369 15.251 -41.835 1.00 79.62 74 ALA A N 1
ATOM 604 C CA . ALA A 1 74 ? -10.386 14.301 -40.721 1.00 79.62 74 ALA A CA 1
ATOM 605 C C . ALA A 1 74 ? -9.462 14.717 -39.561 1.00 79.62 74 ALA A C 1
ATOM 607 O O . ALA A 1 74 ? -9.814 14.584 -38.389 1.00 79.62 74 ALA A O 1
ATOM 608 N N . ARG A 1 75 ? -8.286 15.280 -39.868 1.00 83.62 75 ARG A N 1
ATOM 609 C CA . ARG A 1 75 ? -7.377 15.832 -38.854 1.00 83.62 75 ARG A CA 1
ATOM 610 C C . ARG A 1 75 ? -7.998 17.021 -38.113 1.00 83.62 75 ARG A C 1
ATOM 612 O O . ARG A 1 75 ? -7.830 17.152 -36.903 1.00 83.62 75 ARG A O 1
ATOM 619 N N . THR A 1 76 ? -8.680 17.900 -38.839 1.00 82.75 76 THR A N 1
ATOM 620 C CA . THR A 1 76 ? -9.309 19.100 -38.273 1.00 82.75 76 THR A CA 1
ATOM 621 C C . THR A 1 76 ? -10.524 18.728 -37.426 1.00 82.75 76 THR A C 1
ATOM 623 O O . THR A 1 76 ? -10.693 19.281 -36.340 1.00 82.75 76 THR A O 1
ATOM 626 N N . ASP A 1 77 ? -11.296 17.728 -37.851 1.00 82.38 77 ASP A N 1
ATOM 627 C CA . ASP A 1 77 ? -12.414 17.167 -37.090 1.00 82.38 77 ASP A CA 1
ATOM 628 C C . ASP A 1 77 ? -11.930 16.531 -35.782 1.00 82.38 77 ASP A C 1
ATOM 630 O O . ASP A 1 77 ? -12.483 16.809 -34.718 1.00 82.38 77 ASP A O 1
ATOM 634 N N . LEU A 1 78 ? -10.830 15.766 -35.820 1.00 85.19 78 LEU A N 1
ATOM 635 C CA . LEU A 1 78 ? -10.230 15.172 -34.623 1.00 85.19 78 LEU A CA 1
ATOM 636 C C . LEU A 1 78 ? -9.750 16.238 -33.628 1.00 85.19 78 LEU A C 1
ATOM 638 O O . LEU A 1 78 ? -10.008 16.129 -32.425 1.00 85.19 78 LEU A O 1
ATOM 642 N N . TYR A 1 79 ? -9.076 17.288 -34.108 1.00 81.44 79 TYR A N 1
ATOM 643 C CA . TYR A 1 79 ? -8.652 18.392 -33.244 1.00 81.44 79 TYR A CA 1
ATOM 644 C C . TYR A 1 79 ? -9.837 19.174 -32.684 1.00 81.44 79 TYR A C 1
ATOM 646 O O . TYR A 1 79 ? -9.819 19.528 -31.506 1.00 81.44 79 TYR A O 1
ATOM 654 N N . SER A 1 80 ? -10.881 19.390 -33.481 1.00 82.88 80 SER A N 1
ATOM 655 C CA . SER A 1 80 ? -12.089 20.097 -33.050 1.00 82.88 80 SER A CA 1
ATOM 656 C C . SER A 1 80 ? -12.853 19.296 -31.998 1.00 82.88 80 SER A C 1
ATOM 658 O O . SER A 1 80 ? -13.191 19.838 -30.949 1.00 82.88 80 SER A O 1
ATOM 660 N N . ALA A 1 81 ? -13.043 17.992 -32.212 1.00 80.88 81 ALA A N 1
ATOM 661 C CA . ALA A 1 81 ? -13.664 17.091 -31.244 1.00 80.88 81 ALA A CA 1
ATOM 662 C C . ALA A 1 81 ? -12.865 17.030 -29.933 1.00 80.88 81 ALA A C 1
ATOM 664 O O . ALA A 1 81 ? -13.438 17.110 -28.846 1.00 80.88 81 ALA A O 1
ATOM 665 N N . THR A 1 82 ? -11.531 16.975 -30.022 1.00 80.69 82 THR A N 1
ATOM 666 C CA . THR A 1 82 ? -10.646 17.005 -28.847 1.00 80.69 82 THR A CA 1
ATOM 667 C C . THR A 1 82 ? -10.746 18.340 -28.108 1.00 80.69 82 THR A C 1
ATOM 669 O O . THR A 1 82 ? -10.824 18.361 -26.881 1.00 80.69 82 THR A O 1
ATOM 672 N N . LEU A 1 83 ? -10.790 19.464 -28.829 1.00 81.50 83 LEU A N 1
ATOM 673 C CA . LEU A 1 83 ? -10.949 20.793 -28.243 1.00 81.50 83 LEU A CA 1
ATOM 674 C C . LEU A 1 83 ? -12.308 20.942 -27.548 1.00 81.50 83 LEU A C 1
ATOM 676 O O . LEU A 1 83 ? -12.356 21.427 -26.420 1.00 81.50 83 LEU A O 1
ATOM 680 N N . PHE A 1 84 ? -13.393 20.471 -28.166 1.00 81.50 84 PHE A N 1
ATOM 681 C CA . PHE A 1 84 ? -14.721 20.436 -27.550 1.00 81.50 84 PHE A CA 1
ATOM 682 C C . PHE A 1 84 ? -14.756 19.548 -26.303 1.00 81.50 84 PHE A C 1
ATOM 684 O O . PHE A 1 84 ? -15.306 19.963 -25.283 1.00 81.50 84 PHE A O 1
ATOM 691 N N . ALA A 1 85 ? -14.126 18.371 -26.335 1.00 70.50 85 ALA A N 1
ATOM 692 C CA . ALA A 1 85 ? -14.024 17.490 -25.173 1.00 70.50 85 ALA A CA 1
ATOM 693 C C . ALA A 1 85 ? -13.217 18.134 -24.031 1.00 70.50 85 ALA A C 1
ATOM 695 O O . ALA A 1 85 ? -13.627 18.082 -22.871 1.00 70.50 85 ALA A O 1
ATOM 696 N N . LEU A 1 86 ? -12.100 18.798 -24.349 1.00 73.81 86 LEU A N 1
ATOM 697 C CA . LEU A 1 86 ? -11.286 19.532 -23.378 1.00 73.81 86 LEU A CA 1
ATOM 698 C C . LEU A 1 86 ? -12.032 20.737 -22.794 1.00 73.81 86 LEU A C 1
ATOM 700 O O . LEU A 1 86 ? -11.944 20.975 -21.589 1.00 73.81 86 LEU A O 1
ATOM 704 N N . LEU A 1 87 ? -12.793 21.469 -23.613 1.00 75.56 87 LEU A N 1
ATOM 705 C CA . LEU A 1 87 ? -13.668 22.550 -23.158 1.00 75.56 87 LEU A CA 1
ATOM 706 C C . LEU A 1 87 ? -14.766 22.002 -22.241 1.00 75.56 87 LEU A C 1
ATOM 708 O O . LEU A 1 87 ? -14.922 22.490 -21.123 1.00 75.56 87 LEU A O 1
ATOM 712 N N . GLY A 1 88 ? -15.460 20.938 -22.644 1.00 70.94 88 GLY A N 1
ATOM 713 C CA . GLY A 1 88 ? -16.452 20.255 -21.813 1.00 70.94 88 GLY A CA 1
ATOM 714 C C . GLY A 1 88 ? -15.873 19.822 -20.465 1.00 70.94 88 GLY A C 1
ATOM 715 O O . GLY A 1 88 ? -16.448 20.122 -19.421 1.00 70.94 88 GLY A O 1
ATOM 716 N N . PHE A 1 89 ? -14.680 19.224 -20.459 1.00 62.53 89 PHE A N 1
ATOM 717 C CA . PHE A 1 89 ? -13.982 18.833 -19.233 1.00 62.53 89 PHE A CA 1
ATOM 718 C C . PHE A 1 89 ? -13.568 20.037 -18.366 1.00 62.53 89 PHE A C 1
ATOM 720 O O . PHE A 1 89 ? -13.656 19.985 -17.137 1.00 62.53 89 PHE A O 1
ATOM 727 N N . ALA A 1 90 ? -13.149 21.144 -18.984 1.00 63.78 90 ALA A N 1
ATOM 728 C CA . ALA A 1 90 ? -12.794 22.373 -18.277 1.00 63.78 90 ALA A CA 1
ATOM 729 C C . ALA A 1 90 ? -14.015 23.038 -17.612 1.00 63.78 90 ALA A C 1
ATOM 731 O O . ALA A 1 90 ? -13.916 23.522 -16.477 1.00 63.78 90 ALA A O 1
ATOM 732 N N . PHE A 1 91 ? -15.172 23.029 -18.280 1.00 66.31 91 PHE A N 1
ATOM 733 C CA . PHE A 1 91 ? -16.410 23.629 -17.776 1.00 66.31 91 PHE A CA 1
ATOM 734 C C . PHE A 1 91 ? -17.190 22.698 -16.823 1.00 66.31 91 PHE A C 1
ATOM 736 O O . PHE A 1 91 ? -17.788 23.181 -15.854 1.00 66.31 91 PHE A O 1
ATOM 743 N N . PHE A 1 92 ? -17.109 21.376 -17.004 1.00 53.19 92 PHE A N 1
ATOM 744 C CA . PHE A 1 92 ? -17.891 20.356 -16.289 1.00 53.19 92 PHE A CA 1
ATOM 745 C C . PHE A 1 92 ? -17.012 19.257 -15.653 1.00 53.19 92 PHE A C 1
ATOM 747 O O . PHE A 1 92 ? -17.115 18.069 -15.942 1.00 53.19 92 PHE A O 1
ATOM 754 N N . ALA A 1 93 ? -16.139 19.645 -14.721 1.00 52.31 93 ALA A N 1
ATOM 755 C CA . ALA A 1 93 ? -15.395 18.689 -13.901 1.00 52.31 93 ALA A CA 1
ATOM 756 C C . ALA A 1 93 ? -16.320 18.011 -12.865 1.00 52.31 93 ALA A C 1
ATOM 758 O O . ALA A 1 93 ? -16.625 18.600 -11.824 1.00 52.31 93 ALA A O 1
ATOM 759 N N . LEU A 1 94 ? -16.764 16.778 -13.136 1.00 47.81 94 LEU A N 1
ATOM 760 C CA . LEU A 1 94 ? -17.476 15.947 -12.158 1.00 47.81 94 LEU A CA 1
ATOM 761 C C . LEU A 1 94 ? -16.528 15.524 -11.025 1.00 47.81 94 LEU A C 1
ATOM 763 O O . LEU A 1 94 ? -15.389 15.107 -11.254 1.00 47.81 94 LEU A O 1
ATOM 767 N N . ALA A 1 95 ? -16.993 15.634 -9.780 1.00 42.41 95 ALA A N 1
ATOM 768 C CA . ALA A 1 95 ? -16.230 15.197 -8.618 1.00 42.41 95 ALA A CA 1
ATOM 769 C C . ALA A 1 95 ? -16.093 13.659 -8.627 1.00 42.41 95 ALA A C 1
ATOM 771 O O . ALA A 1 95 ? -17.108 12.967 -8.662 1.00 42.41 95 ALA A O 1
ATOM 772 N N . PRO A 1 96 ? -14.871 13.098 -8.548 1.00 42.38 96 PRO A N 1
ATOM 773 C CA . PRO A 1 96 ? -14.688 11.654 -8.448 1.00 42.38 96 PRO A CA 1
ATOM 774 C C . PRO A 1 96 ? -15.406 11.083 -7.203 1.00 42.38 96 PRO A C 1
ATOM 776 O O . PRO A 1 96 ? -15.197 11.626 -6.110 1.00 42.38 96 PRO A O 1
ATOM 779 N N . PRO A 1 97 ? -16.149 9.959 -7.308 1.00 42.09 97 PRO A N 1
ATOM 780 C CA . PRO A 1 97 ? -16.949 9.371 -6.217 1.00 42.09 97 PRO A CA 1
ATOM 781 C C . PRO A 1 97 ? -16.168 9.081 -4.926 1.00 42.09 97 PRO A C 1
ATOM 783 O O . PRO A 1 97 ? -16.732 9.043 -3.840 1.00 42.09 97 PRO A O 1
ATOM 786 N N . ARG A 1 98 ? -14.840 8.944 -5.011 1.00 48.91 98 ARG A N 1
ATOM 787 C CA . ARG A 1 98 ? -13.933 8.755 -3.862 1.00 48.91 98 ARG A CA 1
ATOM 788 C C . ARG A 1 98 ? -13.902 9.913 -2.853 1.00 48.91 98 ARG A C 1
ATOM 790 O O . ARG A 1 98 ? -13.395 9.723 -1.753 1.00 48.91 98 ARG A O 1
ATOM 797 N N . PHE A 1 99 ? -14.415 11.099 -3.197 1.00 41.28 99 PHE A N 1
ATOM 798 C CA . PHE A 1 99 ? -14.572 12.201 -2.236 1.00 41.28 99 PHE A CA 1
ATOM 799 C C . PHE A 1 99 ? -15.873 12.129 -1.423 1.00 41.28 99 PHE A C 1
ATOM 801 O O . PHE A 1 99 ? -15.994 12.837 -0.421 1.00 41.28 99 PHE A O 1
ATOM 808 N N . LEU A 1 100 ? -16.808 11.243 -1.786 1.00 43.38 100 LEU A N 1
ATOM 809 C CA . LEU A 1 100 ? -17.900 10.819 -0.910 1.00 43.38 100 LEU A CA 1
ATOM 810 C C . LEU A 1 100 ? -17.327 9.804 0.088 1.00 43.38 100 LEU A C 1
ATOM 812 O O . LEU A 1 100 ? -17.479 8.592 -0.050 1.00 43.38 100 LEU A O 1
ATOM 816 N N . ALA A 1 101 ? -16.585 10.301 1.077 1.00 39.19 101 ALA A N 1
ATOM 817 C CA . ALA A 1 101 ? -16.022 9.465 2.126 1.00 39.19 101 ALA A CA 1
ATOM 818 C C . ALA A 1 101 ? -17.155 8.801 2.928 1.00 39.19 101 ALA A C 1
ATOM 820 O O . ALA A 1 101 ? -17.759 9.423 3.798 1.00 39.19 101 ALA A O 1
ATOM 821 N N . ARG A 1 102 ? -17.414 7.511 2.686 1.00 35.16 102 ARG A N 1
ATOM 822 C CA . ARG A 1 102 ? -17.891 6.628 3.755 1.00 35.16 102 ARG A CA 1
ATOM 823 C C . ARG A 1 102 ? -16.679 6.326 4.641 1.00 35.16 102 ARG A C 1
ATOM 825 O O . ARG A 1 102 ? -15.729 5.718 4.143 1.00 35.16 102 ARG A O 1
ATOM 832 N N . PRO A 1 103 ? -16.649 6.762 5.911 1.00 37.25 103 PRO A N 1
ATOM 833 C CA . PRO A 1 103 ? -15.513 6.490 6.779 1.00 37.25 103 PRO A CA 1
ATOM 834 C C . PRO A 1 103 ? -15.360 4.977 6.981 1.00 37.25 103 PRO A C 1
ATOM 836 O O . PRO A 1 103 ? -16.239 4.322 7.537 1.00 37.25 103 PRO A O 1
ATOM 839 N N . ARG A 1 104 ? -14.237 4.419 6.510 1.00 37.88 104 ARG A N 1
ATOM 840 C CA . ARG A 1 104 ? -13.786 3.067 6.862 1.00 37.88 104 ARG A CA 1
ATOM 841 C C . ARG A 1 104 ? -13.230 3.123 8.286 1.00 37.88 104 ARG A C 1
ATOM 843 O O . ARG A 1 104 ? -12.370 3.948 8.586 1.00 37.88 104 ARG A O 1
ATOM 850 N N . CYS A 1 105 ? -13.780 2.298 9.169 1.00 34.28 105 CYS A N 1
ATOM 851 C CA . CYS A 1 105 ? -13.474 2.300 10.594 1.00 34.28 105 CYS A CA 1
ATOM 852 C C . CYS A 1 105 ? -12.119 1.615 10.861 1.00 34.28 105 CYS A C 1
ATOM 854 O O . CYS A 1 105 ? -11.916 0.480 10.439 1.00 34.28 105 CYS A O 1
ATOM 856 N N . ASN A 1 106 ? -11.213 2.300 11.568 1.00 36.31 106 ASN A N 1
ATOM 857 C CA . ASN A 1 106 ? -10.098 1.690 12.300 1.00 36.31 106 ASN A CA 1
ATOM 858 C C . ASN A 1 106 ? -10.558 1.565 13.768 1.00 36.31 106 ASN A C 1
ATOM 860 O O . ASN A 1 106 ? -10.920 2.605 14.330 1.00 36.31 106 ASN A O 1
ATOM 864 N N . PRO A 1 107 ? -10.627 0.362 14.370 1.00 41.47 107 PRO A N 1
ATOM 865 C CA . PRO A 1 107 ? -11.391 0.138 15.602 1.00 41.47 107 PRO A CA 1
ATOM 866 C C . PRO A 1 107 ? -10.940 0.971 16.811 1.00 41.47 107 PRO A C 1
ATOM 868 O O . PRO A 1 107 ? -11.807 1.422 17.553 1.00 41.47 107 PRO A O 1
ATOM 871 N N . ASP A 1 108 ? -9.650 1.289 16.956 1.00 45.22 108 ASP A N 1
ATOM 872 C CA . ASP A 1 108 ? -9.168 1.860 18.228 1.00 45.22 108 ASP A CA 1
ATOM 873 C C . ASP A 1 108 ? -8.957 3.386 18.191 1.00 45.22 108 ASP A C 1
ATOM 875 O O . ASP A 1 108 ? -9.311 4.085 19.131 1.00 45.22 108 ASP A O 1
ATOM 879 N N . THR A 1 109 ? -8.494 3.956 17.073 1.00 40.62 109 THR A N 1
ATOM 880 C CA . THR A 1 109 ? -8.338 5.425 16.907 1.00 40.62 109 THR A CA 1
ATOM 881 C C . THR A 1 109 ? -9.484 6.082 16.133 1.00 40.62 109 THR A C 1
ATOM 883 O O . THR A 1 109 ? -9.664 7.302 16.170 1.00 40.62 109 THR A O 1
ATOM 886 N N . GLY A 1 110 ? -10.266 5.293 15.393 1.00 39.84 110 GLY A N 1
ATOM 887 C CA . GLY A 1 110 ? -11.402 5.773 14.609 1.00 39.84 110 GLY A CA 1
ATOM 888 C C . GLY A 1 110 ? -12.680 5.896 15.432 1.00 39.84 110 GLY A C 1
ATOM 889 O O . GLY A 1 110 ? -13.446 6.831 15.204 1.00 39.84 110 GLY A O 1
ATOM 890 N N . ALA A 1 111 ? -12.896 5.004 16.403 1.00 45.25 111 ALA A N 1
ATOM 891 C CA . ALA A 1 111 ? -14.056 5.051 17.291 1.00 45.25 111 ALA A CA 1
ATOM 892 C C . ALA A 1 111 ? -14.045 6.312 18.167 1.00 45.25 111 ALA A C 1
ATOM 894 O O . ALA A 1 111 ? -15.061 7.001 18.247 1.00 45.25 111 ALA A O 1
ATOM 895 N N . GLU A 1 112 ? -12.884 6.668 18.724 1.00 50.69 112 GLU A N 1
ATOM 896 C CA . GLU A 1 112 ? -12.670 7.899 19.493 1.00 50.69 112 GLU A CA 1
ATOM 897 C C . GLU A 1 112 ? -13.003 9.140 18.648 1.00 50.69 112 GLU A C 1
ATOM 899 O O . GLU A 1 112 ? -13.879 9.938 18.989 1.00 50.69 112 GLU A O 1
ATOM 904 N N . LYS A 1 113 ? -12.396 9.245 17.457 1.00 55.72 113 LYS A N 1
ATOM 905 C CA . LYS A 1 113 ? -12.631 10.361 16.526 1.00 55.72 113 LYS A CA 1
ATOM 906 C C . LYS A 1 113 ? -14.083 10.429 16.050 1.00 55.72 113 LYS A C 1
ATOM 908 O O . LYS A 1 113 ? -14.640 11.523 15.937 1.00 55.72 113 LYS A O 1
ATOM 913 N N . TRP A 1 114 ? -14.721 9.291 15.785 1.00 53.16 114 TRP A N 1
ATOM 914 C CA . TRP A 1 114 ? -16.114 9.232 15.341 1.00 53.16 114 TRP A CA 1
ATOM 915 C C . TRP A 1 114 ? -17.097 9.606 16.457 1.00 53.16 114 TRP A C 1
ATOM 917 O O . TRP A 1 114 ? -18.026 10.374 16.204 1.00 53.16 114 TRP A O 1
ATOM 927 N N . LEU A 1 115 ? -16.882 9.140 17.693 1.00 61.78 115 LEU A N 1
ATOM 928 C CA . LEU A 1 115 ? -17.706 9.494 18.855 1.00 61.78 115 LEU A CA 1
ATOM 929 C C . LEU A 1 115 ? -17.630 10.995 19.152 1.00 61.78 115 LEU A C 1
ATOM 931 O O . LEU A 1 115 ? -18.669 11.634 19.333 1.00 61.78 115 LEU A O 1
ATOM 935 N N . VAL A 1 116 ? -16.427 11.578 19.117 1.00 69.31 116 VAL A N 1
ATOM 936 C CA . VAL A 1 116 ? -16.211 13.027 19.270 1.00 69.31 116 VAL A CA 1
ATOM 937 C C . VAL A 1 116 ? -16.935 13.798 18.167 1.00 69.31 116 VAL A C 1
ATOM 939 O O . VAL A 1 116 ? -17.680 14.739 18.447 1.00 69.31 116 VAL A O 1
ATOM 942 N N . THR A 1 117 ? -16.773 13.372 16.911 1.00 71.31 117 THR A N 1
ATOM 943 C CA . THR A 1 117 ? -17.388 14.033 15.748 1.00 71.31 117 THR A CA 1
ATOM 944 C C . THR A 1 117 ? -18.914 13.986 15.825 1.00 71.31 117 THR A C 1
ATOM 946 O O . THR A 1 117 ? -19.569 15.026 15.758 1.00 71.31 117 THR A O 1
ATOM 949 N N . ARG A 1 118 ? -19.490 12.807 16.087 1.00 77.00 118 ARG A N 1
ATOM 950 C CA . ARG A 1 118 ? -20.939 12.608 16.237 1.00 77.00 118 ARG A CA 1
ATOM 951 C C . ARG A 1 118 ? -21.524 13.444 17.376 1.00 77.00 118 ARG A C 1
ATOM 953 O O . ARG A 1 118 ? -22.627 13.975 17.251 1.00 77.00 118 ARG A O 1
ATOM 960 N N . THR A 1 119 ? -20.803 13.555 18.489 1.00 79.25 119 THR A N 1
ATOM 961 C CA . THR A 1 119 ? -21.225 14.330 19.663 1.00 79.25 119 THR A CA 1
ATOM 962 C C . THR A 1 119 ? -21.270 15.827 19.351 1.00 79.25 119 THR A C 1
ATOM 964 O O . THR A 1 119 ? -22.270 16.487 19.644 1.00 79.25 119 THR A O 1
ATOM 967 N N . ARG A 1 120 ? -20.244 16.350 18.663 1.00 80.62 120 ARG A N 1
ATOM 968 C CA . ARG A 1 120 ? -20.197 17.746 18.194 1.00 80.62 120 ARG A CA 1
ATOM 969 C C . ARG A 1 120 ? -21.306 18.060 17.190 1.00 80.62 120 ARG A C 1
ATOM 971 O O . ARG A 1 120 ? -21.957 19.099 17.296 1.00 80.62 120 ARG A O 1
ATOM 978 N N . GLU A 1 121 ? -21.549 17.163 16.239 1.00 80.94 121 GLU A N 1
ATOM 979 C CA . GLU A 1 121 ? -22.603 17.327 15.232 1.00 80.94 121 GLU A CA 1
ATOM 980 C C . GLU A 1 121 ? -24.000 17.346 15.857 1.00 80.94 121 GLU A C 1
ATOM 982 O O . GLU A 1 121 ? -24.805 18.223 15.536 1.00 80.94 121 GLU A O 1
ATOM 987 N N . ARG A 1 122 ? -24.275 16.434 16.798 1.00 83.94 122 ARG A N 1
ATOM 988 C CA . ARG A 1 122 ? -25.559 16.376 17.512 1.00 83.94 122 ARG A CA 1
ATOM 989 C C . ARG A 1 122 ? -25.800 17.607 18.373 1.00 83.94 122 ARG A C 1
ATOM 991 O O . ARG A 1 122 ? -26.885 18.175 18.304 1.00 83.94 122 ARG A O 1
ATOM 998 N N . HIS A 1 123 ? -24.791 18.059 19.114 1.00 85.38 123 HIS A N 1
ATOM 999 C CA . HIS A 1 123 ? -24.872 19.302 19.880 1.00 85.38 123 HIS A CA 1
ATOM 1000 C C . HIS A 1 123 ? -25.195 20.497 18.969 1.00 85.38 123 HIS A C 1
ATOM 1002 O O . HIS A 1 123 ? -26.136 21.249 19.220 1.00 85.38 123 HIS A O 1
ATOM 1008 N N . LYS A 1 124 ? -24.485 20.630 17.840 1.00 87.06 124 LYS A N 1
ATOM 1009 C CA . LYS A 1 124 ? -24.725 21.701 16.862 1.00 87.06 124 LYS A CA 1
ATOM 1010 C C . LYS A 1 124 ? -26.131 21.642 16.252 1.00 87.06 124 LYS A C 1
ATOM 1012 O O . LYS A 1 124 ? -26.744 22.688 16.047 1.00 87.06 124 LYS A O 1
ATOM 1017 N N . 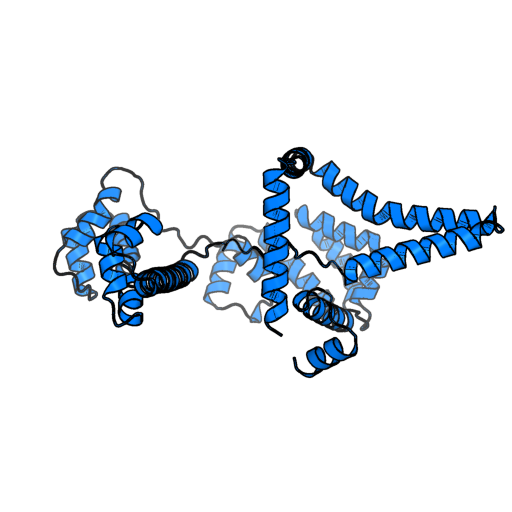ALA A 1 125 ? -26.638 20.447 15.952 1.00 84.94 125 ALA A N 1
ATOM 1018 C CA . ALA A 1 125 ? -27.983 20.257 15.414 1.00 84.94 125 ALA A CA 1
ATOM 1019 C C . ALA A 1 125 ? -29.070 20.647 16.431 1.00 84.94 125 ALA A C 1
ATOM 1021 O O . ALA A 1 125 ? -29.992 21.379 16.075 1.00 84.94 125 ALA A O 1
ATOM 1022 N N . VAL A 1 126 ? -28.922 20.237 17.696 1.00 87.75 126 VAL A N 1
ATOM 1023 C CA . VAL A 1 126 ? -29.848 20.588 18.788 1.00 87.75 126 VAL A CA 1
ATOM 1024 C C . VAL A 1 126 ? -29.882 22.103 19.010 1.00 87.75 126 VAL A C 1
ATOM 1026 O O . VAL A 1 126 ? -30.959 22.693 18.973 1.00 87.75 126 VAL A O 1
ATOM 1029 N N . HIS A 1 127 ? -28.726 22.763 19.137 1.00 87.44 127 HIS A N 1
ATOM 1030 C CA . HIS A 1 127 ? -28.674 24.219 19.336 1.00 87.44 127 HIS A CA 1
ATOM 1031 C C . HIS A 1 127 ? -29.214 25.019 18.147 1.00 87.44 127 HIS A C 1
ATOM 1033 O O . HIS A 1 127 ? -29.829 26.064 18.343 1.00 87.44 127 HIS A O 1
ATOM 1039 N N . ARG A 1 128 ? -29.048 24.527 16.912 1.00 90.00 128 ARG A N 1
ATOM 1040 C CA . ARG A 1 128 ? -29.643 25.164 15.727 1.00 90.00 128 ARG A CA 1
ATOM 1041 C C . ARG A 1 128 ? -31.171 25.149 15.778 1.00 90.00 128 ARG A C 1
ATOM 1043 O O . ARG A 1 128 ? -31.792 26.127 15.375 1.00 90.00 128 ARG A O 1
ATOM 1050 N N . LEU A 1 129 ? -31.768 24.049 16.231 1.00 88.88 129 LEU A N 1
ATOM 1051 C CA . LEU A 1 129 ? -33.222 23.932 16.342 1.00 88.88 129 LEU A CA 1
ATOM 1052 C C . LEU A 1 129 ? -33.765 24.726 17.539 1.00 88.88 129 LEU A C 1
ATOM 1054 O O . LEU A 1 129 ? -34.794 25.381 17.406 1.00 88.88 129 LEU A O 1
ATOM 1058 N N . LEU A 1 130 ? -33.033 24.773 18.658 1.00 87.81 130 LEU A N 1
ATOM 1059 C CA . LEU A 1 130 ? -33.365 25.652 19.788 1.00 87.81 130 LEU A CA 1
ATOM 1060 C C . LEU A 1 130 ? -33.347 27.132 19.392 1.00 87.81 130 LEU A C 1
ATOM 1062 O O . LEU A 1 130 ? -34.276 27.858 19.723 1.00 87.81 130 LEU A O 1
ATOM 1066 N N . ALA A 1 131 ? -32.345 27.570 18.621 1.00 86.62 131 ALA A N 1
ATOM 1067 C CA . ALA A 1 131 ? -32.267 28.945 18.119 1.00 86.62 131 ALA A CA 1
ATOM 1068 C C . ALA A 1 131 ? -33.436 29.319 17.186 1.00 86.62 131 ALA A C 1
ATOM 1070 O O . ALA A 1 131 ? -33.736 30.494 17.011 1.00 86.62 131 ALA A O 1
ATOM 1071 N N . ARG A 1 132 ? -34.110 28.324 16.596 1.00 88.81 132 ARG A N 1
ATOM 1072 C CA . ARG A 1 132 ? -35.329 28.493 15.790 1.00 88.81 132 ARG A CA 1
ATOM 1073 C C . ARG A 1 132 ? -36.617 28.423 16.623 1.00 88.81 132 ARG A C 1
ATOM 1075 O O . ARG A 1 132 ? -37.695 28.388 16.041 1.00 88.81 132 ARG A O 1
ATOM 1082 N N . GLY A 1 133 ? -36.518 28.347 17.952 1.00 89.25 133 GLY A N 1
ATOM 1083 C CA . GLY A 1 133 ? -37.662 28.309 18.869 1.00 89.25 133 GLY A CA 1
ATOM 1084 C C . GLY A 1 133 ? -38.332 26.938 19.019 1.00 89.25 133 GLY A C 1
ATOM 1085 O O . GLY A 1 133 ? -39.452 26.859 19.516 1.00 89.25 133 GLY A O 1
ATOM 1086 N N . TRP A 1 134 ? -37.693 25.847 18.586 1.00 92.25 134 TRP A N 1
ATOM 1087 C CA . TRP A 1 134 ? -38.293 24.512 18.672 1.00 92.25 134 TRP A CA 1
ATOM 1088 C C . TRP A 1 134 ? -38.278 23.970 20.107 1.00 92.25 134 TRP A C 1
ATOM 1090 O O . TRP A 1 134 ? -37.299 24.128 20.837 1.00 92.25 134 TRP A O 1
ATOM 1100 N N . THR A 1 135 ? -39.338 23.254 20.497 1.00 92.44 135 THR A N 1
ATOM 1101 C CA . THR A 1 135 ? -39.413 22.587 21.808 1.00 92.44 135 THR A CA 1
ATOM 1102 C C . THR A 1 135 ? -38.529 21.336 21.853 1.00 92.44 135 THR A C 1
ATOM 1104 O O . THR A 1 135 ? -38.339 20.651 20.846 1.00 92.44 135 THR A O 1
ATOM 1107 N N . ILE A 1 136 ? -38.023 20.973 23.038 1.00 88.00 136 ILE A N 1
ATOM 1108 C CA . ILE A 1 136 ? -37.132 19.807 23.222 1.00 88.00 136 ILE A CA 1
ATOM 1109 C C . ILE A 1 136 ? -37.775 18.507 22.707 1.00 88.00 136 ILE A C 1
ATOM 1111 O O . ILE A 1 136 ? -37.094 17.680 22.103 1.00 88.00 136 ILE A O 1
ATOM 1115 N N . SER A 1 137 ? -39.091 18.336 22.882 1.00 87.56 137 SER A N 1
ATOM 1116 C CA . SER A 1 137 ? -39.828 17.175 22.363 1.00 87.56 137 SER A CA 1
ATOM 1117 C C . SER A 1 137 ? -39.850 17.125 20.830 1.00 87.56 137 SER A C 1
ATOM 1119 O O . SER A 1 137 ? -39.706 16.049 20.250 1.00 87.56 137 SER A O 1
ATOM 1121 N N . ALA A 1 138 ? -39.991 18.273 20.160 1.00 86.00 138 ALA A N 1
ATOM 1122 C CA . ALA A 1 138 ? -39.943 18.348 18.701 1.00 86.00 138 ALA A CA 1
ATOM 1123 C C . ALA A 1 138 ? -38.529 18.058 18.174 1.00 86.00 138 ALA A C 1
ATOM 1125 O O . ALA A 1 138 ? -38.373 17.290 17.230 1.00 86.00 138 ALA A O 1
ATOM 1126 N N . ILE A 1 139 ? -37.502 18.585 18.847 1.00 87.38 139 ILE A N 1
ATOM 1127 C CA . ILE A 1 139 ? -36.088 18.330 18.531 1.00 87.38 139 ILE A CA 1
ATOM 1128 C C . ILE A 1 139 ? -35.742 16.845 18.684 1.00 87.38 139 ILE A C 1
ATOM 1130 O O . ILE A 1 139 ? -35.062 16.273 17.833 1.00 87.38 139 ILE A O 1
ATOM 1134 N N . ALA A 1 140 ? -36.213 16.211 19.761 1.00 84.88 140 ALA A N 1
ATOM 1135 C CA . ALA A 1 140 ? -36.014 14.788 20.015 1.00 84.88 140 ALA A CA 1
ATOM 1136 C C . ALA A 1 140 ? -36.593 13.924 18.882 1.00 84.88 140 ALA A C 1
ATOM 1138 O O . ALA A 1 140 ? -35.916 13.024 18.387 1.00 84.88 140 ALA A O 1
ATOM 1139 N N . ARG A 1 141 ? -37.810 14.245 18.426 1.00 83.06 141 ARG A N 1
ATOM 1140 C CA . ARG A 1 141 ? -38.488 13.535 17.334 1.00 83.06 141 ARG A CA 1
ATOM 1141 C C . ARG A 1 141 ? -37.804 13.747 15.981 1.00 83.06 141 ARG A C 1
ATOM 1143 O O . ARG A 1 141 ? -37.595 12.777 15.266 1.00 83.06 141 ARG A O 1
ATOM 1150 N N . GLU A 1 142 ? -37.402 14.979 15.677 1.00 81.75 142 GLU A N 1
ATOM 1151 C CA . GLU A 1 142 ? -36.746 15.341 14.412 1.00 81.75 142 GLU A CA 1
ATOM 1152 C C . GLU A 1 142 ? -35.359 14.698 14.264 1.00 81.75 142 GLU A C 1
ATOM 1154 O O . GLU A 1 142 ? -34.983 14.219 13.199 1.00 81.75 142 GLU A O 1
ATOM 1159 N N . LEU A 1 143 ? -34.584 14.653 15.353 1.00 82.81 143 LEU A N 1
ATOM 1160 C CA . LEU A 1 143 ? -33.221 14.112 15.346 1.00 82.81 143 LEU A CA 1
ATOM 1161 C C . LEU A 1 143 ? -33.149 12.617 15.705 1.00 82.81 143 LEU A C 1
ATO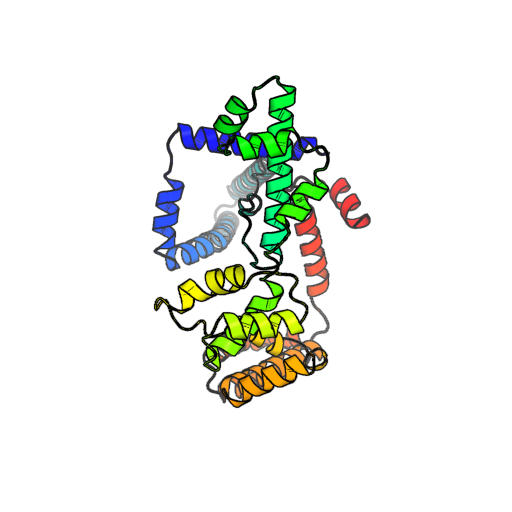M 1163 O O . LEU A 1 143 ? -32.044 12.068 15.793 1.00 82.81 143 LEU A O 1
ATOM 1167 N N . GLY A 1 144 ? -34.289 11.963 15.962 1.00 82.25 144 GLY A N 1
ATOM 1168 C CA . GLY A 1 144 ? -34.350 10.566 16.408 1.00 82.25 144 GLY A CA 1
ATOM 1169 C C . GLY A 1 144 ? -33.606 10.321 17.729 1.00 82.25 144 GLY A C 1
ATOM 1170 O O . GLY A 1 144 ? -32.917 9.311 17.889 1.00 82.25 144 GLY A O 1
ATOM 1171 N N . LEU A 1 145 ? -33.669 11.276 18.660 1.00 84.12 145 LEU A N 1
ATOM 1172 C CA . LEU A 1 145 ? -33.025 11.214 19.974 1.00 84.12 145 LEU A CA 1
ATOM 1173 C C . LEU A 1 145 ? -34.063 10.942 21.067 1.00 84.12 145 LEU A C 1
ATOM 1175 O O . LEU A 1 145 ? -35.176 11.453 21.022 1.00 84.12 145 LEU A O 1
ATOM 1179 N N . ALA A 1 146 ? -33.683 10.204 22.112 1.00 82.50 146 ALA A N 1
ATOM 1180 C CA . ALA A 1 146 ? -34.506 10.118 23.317 1.00 82.50 146 ALA A CA 1
ATOM 1181 C C . ALA A 1 146 ? -34.645 11.509 23.962 1.00 82.50 146 ALA A C 1
ATOM 1183 O O . ALA A 1 146 ? -33.668 12.264 24.004 1.00 82.50 146 ALA A O 1
ATOM 1184 N N . ARG A 1 147 ? -35.822 11.833 24.517 1.00 84.12 147 ARG A N 1
ATOM 1185 C CA . ARG A 1 147 ? -36.117 13.156 25.105 1.00 84.12 147 ARG A CA 1
ATOM 1186 C C . ARG A 1 147 ? -35.037 13.619 26.089 1.00 84.12 147 ARG A C 1
ATOM 1188 O O . ARG A 1 147 ? -34.482 14.694 25.906 1.00 84.12 147 ARG A O 1
ATOM 1195 N N . HIS A 1 148 ? -34.654 12.767 27.043 1.00 78.69 148 HIS A N 1
ATOM 1196 C CA . HIS A 1 148 ? -33.605 13.071 28.027 1.00 78.69 148 HIS A CA 1
ATOM 1197 C C . HIS A 1 148 ? -32.222 13.293 27.376 1.00 78.69 148 HIS A C 1
ATOM 1199 O O . HIS A 1 148 ? -31.369 14.000 27.905 1.00 78.69 148 HIS A O 1
ATOM 1205 N N . THR A 1 149 ? -31.962 12.698 26.208 1.00 80.19 149 THR A N 1
ATOM 1206 C CA . THR A 1 149 ? -30.717 12.933 25.462 1.00 80.19 149 THR A CA 1
ATOM 1207 C C . THR A 1 149 ? -30.743 14.295 24.778 1.00 80.19 149 THR A C 1
ATOM 1209 O O . THR A 1 149 ? -29.771 15.035 24.893 1.00 80.19 149 THR A O 1
ATOM 1212 N N . ALA A 1 150 ? -31.846 14.649 24.110 1.00 84.12 150 ALA A N 1
ATOM 1213 C CA . ALA A 1 150 ? -32.025 15.977 23.520 1.00 84.12 150 ALA A CA 1
ATOM 1214 C C . ALA A 1 150 ? -31.961 17.079 24.591 1.00 84.12 150 ALA A C 1
ATOM 1216 O O . ALA A 1 150 ? -31.281 18.080 24.401 1.00 84.12 150 ALA A O 1
ATOM 1217 N N . GLU A 1 151 ? -32.580 16.842 25.748 1.00 86.62 151 GLU A N 1
ATOM 1218 C CA . GLU A 1 151 ? -32.536 17.719 26.919 1.00 86.62 151 GLU A CA 1
ATOM 1219 C C . GLU A 1 151 ? -31.115 17.885 27.472 1.00 86.62 151 GLU A C 1
ATOM 1221 O O . GLU A 1 151 ? -30.684 19.008 27.734 1.00 86.62 151 GLU A O 1
ATOM 1226 N N . ARG A 1 152 ? -30.349 16.789 27.564 1.00 83.88 152 ARG A N 1
ATOM 1227 C CA . ARG A 1 152 ? -28.938 16.819 27.967 1.00 83.88 152 ARG A CA 1
ATOM 1228 C C . ARG A 1 152 ? -28.080 17.635 27.002 1.00 83.88 152 ARG A C 1
ATOM 1230 O O . ARG A 1 152 ? -27.216 18.365 27.462 1.00 83.88 152 ARG A O 1
ATOM 1237 N N . TYR A 1 153 ? -28.300 17.520 25.690 1.00 85.94 153 TYR A N 1
ATOM 1238 C CA . TYR A 1 153 ? -27.593 18.344 24.701 1.00 85.94 153 TYR A CA 1
ATOM 1239 C C . TYR A 1 153 ? -28.034 19.813 24.748 1.00 85.94 153 TYR A C 1
ATOM 1241 O O . TYR A 1 153 ? -27.194 20.678 24.562 1.00 85.94 153 TYR A O 1
ATOM 1249 N N . ALA A 1 154 ? -29.314 20.091 25.016 1.00 84.12 154 ALA A N 1
ATOM 1250 C CA . ALA A 1 154 ? -29.873 21.442 25.062 1.00 84.12 154 ALA A CA 1
ATOM 1251 C C . ALA A 1 154 ? -29.355 22.280 26.242 1.00 84.12 154 ALA A C 1
ATOM 1253 O O . ALA A 1 154 ? -29.098 23.471 26.090 1.00 84.12 154 ALA A O 1
ATOM 1254 N N . HIS A 1 155 ? -29.206 21.658 27.414 1.00 82.56 155 HIS A N 1
ATOM 1255 C CA . HIS A 1 155 ? -28.806 22.340 28.650 1.00 82.56 155 HIS A CA 1
ATOM 1256 C C . HIS A 1 155 ? -27.297 22.280 28.922 1.00 82.56 155 HIS A C 1
ATOM 1258 O O . HIS A 1 155 ? -26.818 22.842 29.910 1.00 82.56 155 HIS A O 1
ATOM 1264 N N . CYS A 1 156 ? -26.526 21.591 28.076 1.00 76.06 156 CYS A N 1
ATOM 1265 C CA . CYS A 1 156 ? -25.089 21.473 28.269 1.00 76.06 156 CYS A CA 1
ATOM 1266 C C . CYS A 1 156 ? -24.391 22.787 27.901 1.00 76.06 156 CYS A C 1
ATOM 1268 O O . CYS A 1 156 ? -24.275 23.135 26.732 1.00 76.06 156 CYS A O 1
ATOM 1270 N N . LYS A 1 157 ? -23.887 23.510 28.906 1.00 64.44 157 LYS A N 1
ATOM 1271 C CA . LYS A 1 157 ? -23.085 24.726 28.690 1.00 64.44 157 LYS A CA 1
ATOM 1272 C C . LYS A 1 157 ? -21.649 24.432 28.235 1.00 64.44 157 LYS A C 1
ATOM 1274 O O . LYS A 1 157 ? -21.002 25.322 27.697 1.00 64.44 157 LYS A O 1
ATOM 1279 N N . ASN A 1 158 ? -21.149 23.210 28.457 1.00 73.38 158 ASN A N 1
ATOM 1280 C CA . ASN A 1 158 ? -19.766 22.826 28.169 1.00 73.38 158 ASN A CA 1
ATOM 1281 C C . ASN A 1 158 ? -19.689 21.554 27.305 1.00 73.38 158 ASN A C 1
ATOM 1283 O O . ASN A 1 158 ? -19.812 20.432 27.801 1.00 73.38 158 ASN A O 1
ATOM 1287 N N . LEU A 1 159 ? -19.430 21.749 26.012 1.00 69.75 159 LEU A N 1
ATOM 1288 C CA . LEU A 1 159 ? -19.273 20.682 25.024 1.00 69.75 159 LEU A CA 1
ATOM 1289 C C . LEU A 1 159 ? -18.109 19.733 25.353 1.00 69.75 159 LEU A C 1
ATOM 1291 O O . LEU A 1 159 ? -18.222 18.535 25.090 1.00 69.75 159 LEU A O 1
ATOM 1295 N N . ASP A 1 160 ? -17.032 20.237 25.957 1.00 65.19 160 ASP A N 1
ATOM 1296 C CA . ASP A 1 160 ? -15.845 19.437 26.268 1.00 65.19 160 ASP A CA 1
ATOM 1297 C C . ASP A 1 160 ? -16.128 18.421 27.381 1.00 65.19 160 ASP A C 1
ATOM 1299 O O . ASP A 1 160 ? -15.718 17.268 27.272 1.00 65.19 160 ASP A O 1
ATOM 1303 N N . GLY A 1 161 ? -16.959 18.772 28.370 1.00 65.94 161 GLY A N 1
ATOM 1304 C CA . GLY A 1 161 ? -17.414 17.824 29.396 1.00 65.94 161 GLY A CA 1
ATOM 1305 C C . GLY A 1 161 ? -18.330 16.720 28.846 1.00 65.94 161 GLY A C 1
ATOM 1306 O O . GLY A 1 161 ? -18.322 15.587 29.332 1.00 65.94 161 GLY A O 1
ATOM 1307 N N . LEU A 1 162 ? -19.103 17.012 27.794 1.00 66.88 162 LEU A N 1
ATOM 1308 C CA . LEU A 1 162 ? -19.961 16.024 27.131 1.00 66.88 162 LEU A CA 1
ATOM 1309 C C . LEU A 1 162 ? -19.142 15.084 26.232 1.00 66.88 162 LEU A C 1
ATOM 1311 O O . LEU A 1 162 ? -19.443 13.891 26.155 1.00 66.88 162 LEU A O 1
ATOM 1315 N N . ILE A 1 163 ? -18.083 15.606 25.605 1.00 65.25 163 ILE A N 1
ATOM 1316 C CA . ILE A 1 163 ? -17.095 14.820 24.860 1.00 65.25 163 ILE A CA 1
ATOM 1317 C C . ILE A 1 163 ? -16.306 13.916 25.812 1.00 65.25 163 ILE A C 1
ATOM 1319 O O . ILE A 1 163 ? -16.234 12.720 25.555 1.00 65.25 163 ILE A O 1
ATOM 1323 N N . GLU A 1 164 ? -15.800 14.431 26.934 1.00 59.72 164 GLU A N 1
ATOM 1324 C CA . GLU A 1 164 ? -15.075 13.630 27.930 1.00 59.72 164 GLU A CA 1
ATOM 1325 C C . GLU A 1 164 ? -15.955 12.493 28.481 1.00 59.72 164 GLU A C 1
ATOM 1327 O O . GLU A 1 164 ? -15.525 11.345 28.571 1.00 59.72 164 GLU A O 1
ATOM 1332 N N . GLY A 1 165 ? -17.233 12.767 28.762 1.00 61.12 165 GLY A N 1
ATOM 1333 C CA . GLY A 1 165 ? -18.191 11.740 29.179 1.00 61.12 165 GLY A CA 1
ATOM 1334 C C . GLY A 1 165 ? -18.500 10.686 28.106 1.00 61.12 165 GLY A C 1
ATOM 1335 O O . GLY A 1 165 ? -18.774 9.539 28.450 1.00 61.12 165 GLY A O 1
ATOM 1336 N N . ALA A 1 166 ? -18.457 11.051 26.820 1.00 58.25 166 ALA A N 1
ATOM 1337 C CA . ALA A 1 166 ? -18.643 10.127 25.696 1.00 58.25 166 ALA A CA 1
ATOM 1338 C C . ALA A 1 166 ? -17.373 9.322 25.365 1.00 58.25 166 ALA A C 1
ATOM 1340 O O . ALA A 1 166 ? -17.477 8.217 24.836 1.00 58.25 166 ALA A O 1
ATOM 1341 N N . LEU A 1 167 ? -16.202 9.883 25.677 1.00 54.06 167 LEU A N 1
ATOM 1342 C CA . LEU A 1 167 ? -14.884 9.273 25.515 1.00 54.06 167 LEU A CA 1
ATOM 1343 C C . LEU A 1 167 ? -14.481 8.372 26.675 1.00 54.06 167 LEU A C 1
ATOM 1345 O O . LEU A 1 167 ? -13.579 7.559 26.504 1.00 54.06 167 LEU A O 1
ATOM 1349 N N . ARG A 1 168 ? -15.144 8.483 27.833 1.00 51.84 168 ARG A N 1
ATOM 1350 C CA . ARG A 1 168 ? -14.991 7.526 28.931 1.00 51.84 168 ARG A CA 1
ATOM 1351 C C . ARG A 1 168 ? -15.503 6.154 28.492 1.00 51.84 168 ARG A C 1
ATOM 1353 O O . ARG A 1 168 ? -16.638 5.761 28.772 1.00 51.84 168 ARG A O 1
ATOM 1360 N N . THR A 1 169 ? -14.610 5.423 27.828 1.00 53.12 169 THR A N 1
ATOM 1361 C CA . THR A 1 169 ? -14.448 3.976 27.926 1.00 53.12 169 THR A CA 1
ATOM 1362 C C . THR A 1 169 ? -14.800 3.557 29.349 1.00 53.12 169 THR A C 1
ATOM 1364 O O . THR A 1 169 ? -14.488 4.244 30.331 1.00 53.12 169 THR A O 1
ATOM 1367 N N . THR A 1 170 ? -15.586 2.492 29.494 1.00 59.78 170 THR A N 1
ATOM 1368 C CA . THR A 1 170 ? -15.976 2.075 30.842 1.00 59.78 170 THR A CA 1
ATOM 1369 C C . THR A 1 170 ? -14.692 1.823 31.625 1.00 59.78 170 THR A C 1
ATOM 1371 O O . THR A 1 170 ? -13.792 1.208 31.082 1.00 59.78 170 THR A O 1
ATOM 1374 N N . ARG A 1 171 ? -14.572 2.275 32.883 1.00 65.38 171 ARG A N 1
ATOM 1375 C CA . ARG A 1 171 ? -13.345 2.132 33.714 1.00 65.38 171 ARG A CA 1
ATOM 1376 C C . ARG A 1 171 ? -12.775 0.701 33.782 1.00 65.38 171 ARG A C 1
ATOM 1378 O O . ARG A 1 171 ? -11.702 0.486 34.322 1.00 65.38 171 ARG A O 1
ATOM 1385 N N . LEU A 1 172 ? -13.552 -0.285 33.336 1.00 73.38 172 LEU A N 1
ATOM 1386 C CA . LEU A 1 172 ? -13.189 -1.690 33.226 1.00 73.38 172 LEU A CA 1
ATOM 1387 C C . LEU A 1 172 ? -12.363 -2.004 31.964 1.00 73.38 172 LEU A C 1
ATOM 1389 O O . LEU A 1 172 ? -11.727 -3.049 31.930 1.00 73.38 172 LEU A O 1
ATOM 1393 N N . ASP A 1 173 ? -12.389 -1.143 30.943 1.00 69.44 173 ASP A N 1
ATOM 1394 C CA . ASP A 1 173 ? -11.818 -1.371 29.611 1.00 69.44 173 ASP A CA 1
ATOM 1395 C C . ASP A 1 173 ? -10.309 -1.618 29.674 1.00 69.44 173 ASP A C 1
ATOM 1397 O O . ASP A 1 173 ? -9.844 -2.601 29.098 1.00 69.44 173 ASP A O 1
ATOM 1401 N N . ASP A 1 174 ? -9.589 -0.845 30.489 1.00 74.25 174 ASP A N 1
ATOM 1402 C CA . ASP A 1 174 ? -8.145 -1.004 30.723 1.00 74.25 174 ASP A CA 1
ATOM 1403 C C . ASP A 1 174 ? -7.797 -2.351 31.383 1.00 74.25 174 ASP A C 1
ATOM 1405 O O . ASP A 1 174 ? -6.717 -2.906 31.185 1.00 74.25 174 ASP A O 1
ATOM 1409 N N . TYR A 1 175 ? -8.745 -2.930 32.126 1.00 79.50 175 TYR A N 1
ATOM 1410 C CA . TYR A 1 175 ? -8.581 -4.189 32.855 1.00 79.50 175 TYR A CA 1
ATOM 1411 C C . TYR A 1 175 ? -9.158 -5.400 32.104 1.00 79.50 175 TYR A C 1
ATOM 1413 O O . TYR A 1 175 ? -8.932 -6.542 32.515 1.00 79.50 175 TYR A O 1
ATOM 1421 N N . LYS A 1 176 ? -9.869 -5.201 30.982 1.00 77.69 176 LYS A N 1
ATOM 1422 C CA . LYS A 1 176 ? -10.421 -6.295 30.159 1.00 77.69 176 LYS A CA 1
ATOM 1423 C C . LYS A 1 176 ? -9.355 -7.297 29.697 1.00 77.69 176 LYS A C 1
ATOM 1425 O O . LYS A 1 176 ? -9.611 -8.495 29.836 1.00 77.69 176 LYS A O 1
ATOM 1430 N N . PRO A 1 177 ? -8.162 -6.879 29.216 1.00 74.44 177 PRO A N 1
ATOM 1431 C CA . PRO A 1 177 ? -7.129 -7.827 28.795 1.00 74.44 177 PRO A CA 1
ATOM 1432 C C . PRO A 1 177 ? -6.641 -8.724 29.941 1.00 74.44 177 PRO A C 1
ATOM 1434 O O . PRO A 1 177 ? -6.380 -9.908 29.735 1.00 74.44 177 PRO A O 1
ATOM 1437 N N . TYR A 1 178 ? -6.547 -8.182 31.161 1.00 80.06 178 TYR A N 1
ATOM 1438 C CA . TYR A 1 178 ? -6.181 -8.951 32.353 1.00 80.06 178 TYR A CA 1
ATOM 1439 C C . TYR A 1 178 ? -7.272 -9.959 32.734 1.00 80.06 178 TYR A C 1
ATOM 1441 O O . TYR A 1 178 ? -6.982 -11.135 32.950 1.00 80.06 178 TYR A O 1
ATOM 1449 N N . LEU A 1 179 ? -8.533 -9.515 32.758 1.00 82.69 179 LEU A N 1
ATOM 1450 C CA . LEU A 1 179 ? -9.678 -10.361 33.099 1.00 82.69 179 LEU A CA 1
ATOM 1451 C C . LEU A 1 179 ? -9.832 -11.544 32.134 1.00 82.69 179 LEU A C 1
ATOM 1453 O O . LEU A 1 179 ? -10.075 -12.658 32.587 1.00 82.69 179 LEU A O 1
ATOM 1457 N N . ILE A 1 180 ? -9.643 -11.326 30.827 1.00 73.25 180 ILE A N 1
ATOM 1458 C CA . ILE A 1 180 ? -9.673 -12.400 29.819 1.00 73.25 180 ILE A CA 1
ATOM 1459 C C . ILE A 1 180 ? -8.519 -13.390 30.032 1.00 73.25 180 ILE A C 1
ATOM 1461 O O . ILE A 1 180 ? -8.725 -14.599 29.958 1.00 73.25 180 ILE A O 1
ATOM 1465 N N . ARG A 1 181 ? -7.306 -12.902 30.323 1.00 77.00 181 ARG A N 1
ATOM 1466 C CA . ARG A 1 181 ? -6.135 -13.762 30.562 1.00 77.00 181 ARG A CA 1
ATOM 1467 C C . ARG A 1 181 ? -6.363 -14.707 31.742 1.00 77.00 181 ARG A C 1
ATOM 1469 O O . ARG A 1 181 ? -6.267 -15.917 31.575 1.00 77.00 181 ARG A O 1
ATOM 1476 N N . ARG A 1 182 ? -6.763 -14.165 32.897 1.00 82.06 182 ARG A N 1
ATOM 1477 C CA . ARG A 1 182 ? -7.046 -14.958 34.105 1.00 82.06 182 ARG A CA 1
ATOM 1478 C C . ARG A 1 182 ? -8.234 -15.904 33.922 1.00 82.06 182 ARG A C 1
ATOM 1480 O O . ARG A 1 182 ? -8.229 -17.000 34.477 1.00 82.06 182 ARG A O 1
ATOM 1487 N N . TRP A 1 183 ? -9.232 -15.506 33.131 1.00 77.62 183 TRP A N 1
ATOM 1488 C CA . TRP A 1 183 ? -10.343 -16.378 32.749 1.00 77.62 183 TRP A CA 1
ATOM 1489 C C . TRP A 1 183 ? -9.860 -17.606 31.968 1.00 77.62 183 TRP A C 1
ATOM 1491 O O . TRP A 1 183 ? -10.267 -18.727 32.265 1.00 77.62 183 TRP A O 1
ATOM 1501 N N . ASN A 1 184 ? -8.948 -17.405 31.013 1.00 67.75 184 ASN A N 1
ATOM 1502 C CA . ASN A 1 184 ? -8.359 -18.481 30.212 1.00 67.75 184 ASN A CA 1
ATOM 1503 C C . ASN A 1 184 ? -7.398 -19.376 31.012 1.00 67.75 184 ASN A C 1
ATOM 1505 O O . ASN A 1 184 ? -7.275 -20.555 30.704 1.00 67.75 184 ASN A O 1
ATOM 1509 N N . GLU A 1 185 ? -6.780 -18.855 32.072 1.00 75.12 185 GLU A N 1
ATOM 1510 C CA . GLU A 1 185 ? -6.013 -19.637 33.059 1.00 75.12 185 GLU A CA 1
ATOM 1511 C C . GLU A 1 185 ? -6.909 -20.474 34.002 1.00 75.12 185 GLU A C 1
ATOM 1513 O O . GLU A 1 185 ? -6.411 -21.140 34.906 1.00 75.12 185 GLU A O 1
ATOM 1518 N N . GLY A 1 186 ? -8.236 -20.440 33.826 1.00 72.19 186 GLY A N 1
ATOM 1519 C CA . GLY A 1 186 ? -9.198 -21.224 34.607 1.00 72.19 186 GLY A CA 1
ATOM 1520 C C . GLY A 1 186 ? -9.779 -20.498 35.825 1.00 72.19 186 GLY A C 1
ATOM 1521 O O . GLY A 1 186 ? -10.602 -21.064 36.549 1.00 72.19 186 GLY A O 1
ATOM 1522 N N . CYS A 1 187 ? -9.422 -19.230 36.060 1.00 76.56 187 CYS A N 1
ATOM 1523 C CA . CYS A 1 187 ? -10.023 -18.432 37.126 1.00 76.56 187 CYS A CA 1
ATOM 1524 C C . CYS A 1 187 ? -11.400 -17.908 36.688 1.00 76.56 187 CYS A C 1
ATOM 1526 O O . CYS A 1 187 ? -11.519 -16.856 36.062 1.00 76.56 187 CYS A O 1
ATOM 1528 N N . THR A 1 188 ? -12.463 -18.635 37.039 1.00 76.31 188 THR A N 1
ATOM 1529 C CA . THR A 1 188 ? -13.844 -18.273 36.673 1.00 76.31 188 THR A CA 1
ATOM 1530 C C . THR A 1 188 ? -14.597 -17.511 37.768 1.00 76.31 188 THR A C 1
ATOM 1532 O O . THR A 1 188 ? -15.762 -17.152 37.573 1.00 76.31 188 THR A O 1
ATOM 1535 N N . ASP A 1 189 ? -13.968 -17.221 38.914 1.00 84.75 189 ASP A N 1
ATOM 1536 C CA . ASP A 1 189 ? -14.581 -16.473 40.018 1.00 84.75 189 ASP A CA 1
ATOM 1537 C C . ASP A 1 189 ? -14.439 -14.948 39.846 1.00 84.75 189 ASP A C 1
ATOM 1539 O O . ASP A 1 189 ? -13.386 -14.347 40.066 1.00 84.75 189 ASP A O 1
ATOM 1543 N N . ALA A 1 190 ? -15.559 -14.297 39.526 1.00 82.69 190 ALA A N 1
ATOM 1544 C CA . ALA A 1 190 ? -15.655 -12.849 39.371 1.00 82.69 190 ALA A CA 1
ATOM 1545 C C . ALA A 1 190 ? -15.305 -12.050 40.645 1.00 82.69 190 ALA A C 1
ATOM 1547 O O . ALA A 1 190 ? -14.886 -10.901 40.526 1.00 82.69 190 ALA A O 1
ATOM 1548 N N . ALA A 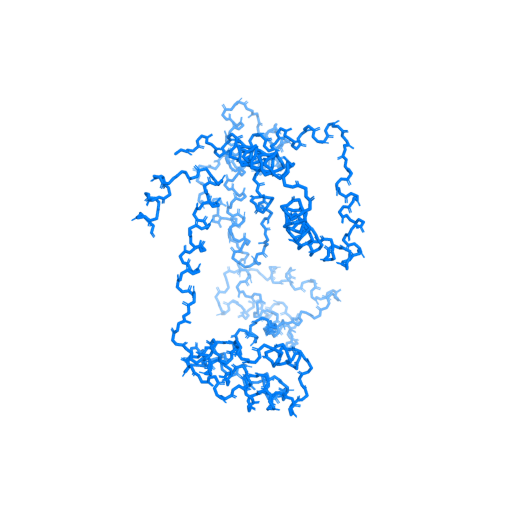1 191 ? -15.493 -12.603 41.851 1.00 84.69 191 ALA A N 1
ATOM 1549 C CA . ALA A 1 191 ? -15.143 -11.917 43.099 1.00 84.69 191 ALA A CA 1
ATOM 1550 C C . ALA A 1 191 ? -13.626 -11.925 43.339 1.00 84.69 191 ALA A C 1
ATOM 1552 O O . ALA A 1 191 ? -13.056 -10.922 43.773 1.00 84.69 191 ALA A O 1
ATOM 1553 N N . ARG A 1 192 ? -12.959 -13.033 43.003 1.00 87.50 192 ARG A N 1
ATOM 1554 C CA . ARG A 1 192 ? -11.496 -13.129 42.994 1.00 87.50 192 ARG A CA 1
ATOM 1555 C C . ARG A 1 192 ? -10.875 -12.192 41.961 1.00 87.50 192 ARG A C 1
ATOM 1557 O O . ARG A 1 192 ? -10.036 -11.380 42.334 1.00 87.50 192 ARG A O 1
ATOM 1564 N N . LEU A 1 193 ? -11.356 -12.224 40.719 1.00 87.75 193 LEU A N 1
ATOM 1565 C CA . LEU A 1 193 ? -10.883 -11.331 39.655 1.00 87.75 193 LEU A CA 1
ATOM 1566 C C . LEU A 1 193 ? -11.077 -9.849 40.003 1.00 87.75 193 LEU A C 1
ATOM 1568 O O . LEU A 1 193 ? -10.217 -9.026 39.712 1.00 87.75 193 LEU A O 1
ATOM 1572 N N . PHE A 1 194 ? -12.184 -9.505 40.669 1.00 89.25 194 PHE A N 1
ATOM 1573 C CA . PHE A 1 194 ? -12.425 -8.148 41.158 1.00 89.25 194 PHE A CA 1
ATOM 1574 C C . PHE A 1 194 ? -11.391 -7.706 42.207 1.00 89.25 194 PHE A C 1
ATOM 1576 O O . PHE A 1 194 ? -10.870 -6.599 42.105 1.00 89.25 194 PHE A O 1
ATOM 1583 N N . ARG A 1 195 ? -11.045 -8.568 43.174 1.00 88.12 195 ARG A N 1
ATOM 1584 C CA . ARG A 1 195 ? -9.991 -8.267 44.161 1.00 88.12 195 ARG A CA 1
ATOM 1585 C C . ARG A 1 195 ? -8.627 -8.066 43.497 1.00 88.12 195 ARG A C 1
ATOM 1587 O O . ARG A 1 195 ? -7.902 -7.152 43.866 1.00 88.12 195 ARG A O 1
ATOM 1594 N N . GLU A 1 196 ? -8.310 -8.870 42.487 1.00 89.25 196 GLU A N 1
ATOM 1595 C CA . GLU A 1 196 ? -7.040 -8.794 41.751 1.00 89.25 196 GLU A CA 1
ATOM 1596 C C . GLU A 1 196 ? -6.905 -7.534 40.884 1.00 89.25 196 GLU A C 1
ATOM 1598 O O . GLU A 1 196 ? -5.802 -7.018 40.723 1.00 89.25 196 GLU A O 1
ATOM 1603 N N . ILE A 1 197 ? -8.000 -7.014 40.320 1.00 88.94 197 ILE A N 1
ATOM 1604 C CA . ILE A 1 197 ? -7.955 -5.721 39.618 1.00 88.94 197 ILE A CA 1
ATOM 1605 C C . ILE A 1 197 ? -8.004 -4.544 40.599 1.00 88.94 197 ILE A C 1
ATOM 1607 O O . ILE A 1 197 ? -7.450 -3.490 40.301 1.00 88.94 197 ILE A O 1
ATOM 1611 N N . GLN A 1 198 ? -8.611 -4.707 41.783 1.00 88.06 198 GLN A N 1
ATOM 1612 C CA . GLN A 1 198 ? -8.570 -3.687 42.836 1.00 88.06 198 GLN A CA 1
ATOM 1613 C C . GLN A 1 198 ? -7.146 -3.452 43.345 1.00 88.06 198 GLN A C 1
ATOM 1615 O O . GLN A 1 198 ? -6.762 -2.299 43.530 1.00 88.06 198 GLN A O 1
ATOM 1620 N N . THR A 1 199 ? -6.334 -4.502 43.499 1.00 87.31 199 THR A N 1
ATOM 1621 C CA . THR A 1 199 ? -4.911 -4.343 43.850 1.00 87.31 199 THR A CA 1
ATOM 1622 C C . THR A 1 199 ? -4.097 -3.684 42.731 1.00 87.31 199 THR A C 1
ATOM 1624 O O . THR A 1 199 ? -3.111 -3.017 43.016 1.00 87.31 199 THR A O 1
ATOM 1627 N N . GLN A 1 200 ? -4.541 -3.792 41.474 1.00 82.69 200 GLN A N 1
ATOM 1628 C CA . GLN A 1 200 ? -3.976 -3.091 40.308 1.00 82.69 200 GLN A CA 1
ATOM 1629 C C . GLN A 1 200 ? -4.537 -1.666 40.115 1.00 82.69 200 GLN A C 1
ATOM 1631 O O . GLN A 1 200 ? -4.347 -1.054 39.063 1.00 82.69 200 GLN A O 1
ATOM 1636 N N . GLY A 1 201 ? -5.259 -1.131 41.104 1.00 83.00 201 GLY A N 1
ATOM 1637 C CA . GLY A 1 201 ? -5.747 0.249 41.094 1.00 83.00 201 GLY A CA 1
ATOM 1638 C C . GLY A 1 201 ? -7.127 0.456 40.465 1.00 83.00 201 GLY A C 1
ATOM 1639 O O . GLY A 1 201 ? -7.496 1.597 40.195 1.00 83.00 201 GLY A O 1
ATOM 1640 N N . TYR A 1 202 ? -7.918 -0.603 40.242 1.00 82.00 202 TYR A N 1
ATOM 1641 C CA . TYR A 1 202 ? -9.269 -0.456 39.697 1.00 82.00 202 TYR A CA 1
ATOM 1642 C C . TYR A 1 202 ? -10.172 0.365 40.643 1.00 82.00 202 TYR A C 1
ATOM 1644 O O . TYR A 1 202 ? -10.448 -0.068 41.765 1.00 82.00 202 TYR A O 1
ATOM 1652 N N . PRO A 1 203 ? -10.731 1.508 40.197 1.00 73.94 203 PRO A N 1
ATOM 1653 C CA . PRO A 1 203 ? -11.500 2.421 41.054 1.00 73.94 203 PRO A CA 1
ATOM 1654 C C . PRO A 1 203 ? -12.951 1.969 41.314 1.00 73.94 203 PRO A C 1
ATOM 1656 O O . PRO A 1 203 ? -13.737 2.697 41.929 1.00 73.94 203 PRO A O 1
ATOM 1659 N N . GLY A 1 204 ? -13.374 0.815 40.786 1.00 78.19 204 GLY A N 1
ATOM 1660 C CA . GLY A 1 204 ? -14.730 0.309 40.980 1.00 78.19 204 GLY A CA 1
ATOM 1661 C C . GLY A 1 204 ? -14.938 -0.242 42.390 1.00 78.19 204 GLY A C 1
ATOM 1662 O O . GLY A 1 204 ? -14.168 -1.069 42.868 1.00 78.19 204 GLY A O 1
ATOM 1663 N N . ARG A 1 205 ? -16.016 0.195 43.052 1.00 75.88 205 ARG A N 1
ATOM 1664 C CA . ARG A 1 205 ? -16.367 -0.243 44.415 1.00 75.88 205 ARG A CA 1
ATOM 1665 C C . ARG A 1 205 ? -17.107 -1.579 44.465 1.00 75.88 205 ARG A C 1
ATOM 1667 O O . ARG A 1 205 ? -17.155 -2.197 45.520 1.00 75.88 205 ARG A O 1
ATOM 1674 N N . THR A 1 206 ? -17.704 -2.016 43.355 1.00 78.81 206 THR A N 1
ATOM 1675 C CA . THR A 1 206 ? -18.537 -3.224 43.324 1.00 78.81 206 THR A CA 1
ATOM 1676 C C . THR A 1 206 ? -18.090 -4.215 42.246 1.00 78.81 206 THR A C 1
ATOM 1678 O O . THR A 1 206 ? -17.708 -3.813 41.142 1.00 78.81 206 THR A O 1
ATOM 1681 N N . PRO A 1 207 ? -18.230 -5.530 42.500 1.00 82.19 207 PRO A N 1
ATOM 1682 C CA . PRO A 1 207 ? -17.899 -6.572 41.527 1.00 82.19 207 PRO A CA 1
ATOM 1683 C C . PRO A 1 207 ? -18.934 -6.690 40.395 1.00 82.19 207 PRO A C 1
ATOM 1685 O O . PRO A 1 207 ? -18.786 -7.529 39.509 1.00 82.19 207 PRO A O 1
ATOM 1688 N N . GLN A 1 208 ? -20.006 -5.887 40.398 1.00 78.19 208 GLN A N 1
ATOM 1689 C CA . GLN A 1 208 ? -21.087 -5.982 39.410 1.00 78.19 208 GLN A CA 1
ATOM 1690 C C . GLN A 1 208 ? -20.621 -5.661 37.987 1.00 78.19 208 GLN A C 1
ATOM 1692 O O . GLN A 1 208 ? -21.076 -6.312 37.049 1.00 78.19 208 GLN A O 1
ATOM 1697 N N . ALA A 1 209 ? -19.693 -4.715 37.816 1.00 77.94 209 ALA A N 1
ATOM 1698 C CA . ALA A 1 209 ? -19.124 -4.395 36.507 1.00 77.94 209 ALA A CA 1
ATOM 1699 C C . ALA A 1 209 ? -18.374 -5.601 35.913 1.00 77.94 209 ALA A C 1
ATOM 1701 O O . ALA A 1 209 ? -18.621 -5.983 34.769 1.00 77.94 209 ALA A O 1
ATOM 1702 N N . VAL A 1 210 ? -17.548 -6.263 36.731 1.00 82.06 210 VAL A N 1
ATOM 1703 C CA . VAL A 1 210 ? -16.826 -7.491 36.366 1.00 82.06 210 VAL A CA 1
ATOM 1704 C C . VAL A 1 210 ? -17.813 -8.629 36.091 1.00 82.06 210 VAL A C 1
ATOM 1706 O O . VAL A 1 210 ? -17.747 -9.264 35.046 1.00 82.06 210 VAL A O 1
ATOM 1709 N N . ARG A 1 211 ? -18.808 -8.848 36.964 1.00 81.88 211 ARG A N 1
ATOM 1710 C CA . ARG A 1 211 ? -19.848 -9.876 36.762 1.00 81.88 211 ARG A CA 1
ATOM 1711 C C . ARG A 1 211 ? -20.634 -9.666 35.470 1.00 81.88 211 ARG A C 1
ATOM 1713 O O . ARG A 1 211 ? -20.891 -10.634 34.765 1.00 81.88 211 ARG A O 1
ATOM 1720 N N . ARG A 1 212 ? -21.007 -8.423 35.148 1.00 77.50 212 ARG A N 1
ATOM 1721 C CA . ARG A 1 212 ? -21.718 -8.079 33.908 1.00 77.50 212 ARG A CA 1
ATOM 1722 C C . ARG A 1 212 ? -20.861 -8.367 32.678 1.00 77.50 212 ARG A C 1
ATOM 1724 O O . ARG A 1 212 ? -21.390 -8.885 31.702 1.00 77.50 212 ARG A O 1
ATOM 1731 N N . TYR A 1 213 ? -19.567 -8.063 32.745 1.00 79.00 213 TYR A N 1
ATOM 1732 C CA . TYR A 1 213 ? -18.615 -8.340 31.672 1.00 79.00 213 TYR A CA 1
ATOM 1733 C C . TYR A 1 213 ? -18.359 -9.842 31.473 1.00 79.00 213 TYR A C 1
ATOM 1735 O O . TYR A 1 213 ? -18.288 -10.302 30.340 1.00 79.00 213 TYR A O 1
ATOM 1743 N N . LEU A 1 214 ? -18.293 -10.617 32.560 1.00 78.00 214 LEU A N 1
ATOM 1744 C CA . LEU A 1 214 ? -18.031 -12.061 32.521 1.00 78.00 214 LEU A CA 1
ATOM 1745 C C . LEU A 1 214 ? -19.296 -12.918 32.306 1.00 78.00 214 LEU A C 1
ATOM 1747 O O . LEU A 1 214 ? -19.193 -14.106 32.015 1.00 78.00 214 LEU A O 1
ATOM 1751 N N . ARG A 1 215 ? -20.506 -12.358 32.448 1.00 73.94 215 ARG A N 1
ATOM 1752 C CA . ARG A 1 215 ? -21.774 -13.100 32.281 1.00 73.94 215 ARG A CA 1
ATOM 1753 C C . ARG A 1 215 ? -21.924 -13.748 30.889 1.00 73.94 215 ARG A C 1
ATOM 1755 O O . ARG A 1 215 ? -22.304 -14.919 30.857 1.00 73.94 215 ARG A O 1
ATOM 1762 N N . PRO A 1 216 ? -21.601 -13.072 29.767 1.00 63.56 216 PRO A N 1
ATOM 1763 C CA . PRO A 1 216 ? -21.575 -13.706 28.446 1.00 63.56 216 PRO A CA 1
ATOM 1764 C C . PRO A 1 216 ? -20.579 -14.875 28.356 1.00 63.56 216 PRO A C 1
ATOM 1766 O O . PRO A 1 216 ? -20.880 -15.887 27.736 1.00 63.56 216 PRO A O 1
ATOM 1769 N N . LEU A 1 217 ? -19.437 -14.784 29.050 1.00 66.19 217 LEU A N 1
ATOM 1770 C CA . LEU A 1 217 ? -18.395 -15.824 29.053 1.00 66.19 217 LEU A CA 1
ATOM 1771 C C . LEU A 1 217 ? -18.806 -17.089 29.816 1.00 66.19 217 LEU A C 1
ATOM 1773 O O . LEU A 1 217 ? -18.316 -18.174 29.526 1.00 66.19 217 LEU A O 1
ATOM 1777 N N . ARG A 1 218 ? -19.730 -16.964 30.776 1.00 67.56 218 ARG A N 1
ATOM 1778 C CA . ARG A 1 218 ? -20.303 -18.096 31.528 1.00 67.56 218 ARG A CA 1
ATOM 1779 C C . ARG A 1 218 ? -21.412 -18.833 30.789 1.00 67.56 218 ARG A C 1
ATOM 1781 O O . ARG A 1 218 ? -21.699 -19.972 31.124 1.00 67.56 218 ARG A O 1
ATOM 1788 N N . THR A 1 219 ? -22.067 -18.175 29.836 1.00 61.06 219 THR A N 1
ATOM 1789 C CA . THR A 1 219 ? -23.296 -18.671 29.193 1.00 61.06 219 THR A CA 1
ATOM 1790 C C . THR A 1 219 ? -23.043 -19.389 27.863 1.00 61.06 219 THR A C 1
ATOM 1792 O O . THR A 1 219 ? -23.980 -19.634 27.115 1.00 61.06 219 THR A O 1
ATOM 1795 N N . GLY A 1 220 ? -21.796 -19.790 27.584 1.00 49.34 220 GLY A N 1
ATOM 1796 C CA . GLY A 1 220 ? -21.477 -20.724 26.495 1.00 49.34 220 GLY A CA 1
ATOM 1797 C C . GLY A 1 220 ? -21.199 -20.097 25.125 1.00 49.34 220 GLY A C 1
ATOM 1798 O O . GLY A 1 220 ? -20.915 -20.827 24.181 1.00 49.34 220 GLY A O 1
ATOM 1799 N N . LEU A 1 221 ? -21.176 -18.767 24.997 1.00 46.38 221 LEU A N 1
ATOM 1800 C CA . LEU A 1 221 ? -20.678 -18.084 23.793 1.00 46.38 221 LEU A CA 1
ATOM 1801 C C . LEU A 1 221 ? -19.147 -17.961 23.823 1.00 46.38 221 LEU A C 1
ATOM 1803 O O . LEU A 1 221 ? -18.610 -16.861 23.850 1.00 46.38 221 LEU A O 1
ATOM 1807 N N . GLY A 1 222 ? -18.478 -19.118 23.818 1.00 41.34 222 GLY A N 1
ATOM 1808 C CA . GLY A 1 222 ? -17.089 -19.296 23.394 1.00 41.34 222 GLY A CA 1
ATOM 1809 C C . GLY A 1 222 ? -16.010 -18.669 24.282 1.00 41.34 222 GLY A C 1
ATOM 1810 O O . GLY A 1 222 ? -16.057 -17.507 24.666 1.00 41.34 222 GLY A O 1
ATOM 1811 N N . SER A 1 223 ? -14.962 -19.446 24.551 1.00 43.09 223 SER A N 1
ATOM 1812 C CA . SER A 1 223 ? -13.644 -18.923 24.914 1.00 43.09 223 SER A CA 1
ATOM 1813 C C . SER A 1 223 ? -13.342 -17.657 24.098 1.00 43.09 223 SER A C 1
ATOM 1815 O O . SER A 1 223 ? -13.221 -17.726 22.873 1.00 43.09 223 SER A O 1
ATOM 1817 N N . ILE A 1 224 ? -13.192 -16.497 24.753 1.00 46.34 224 ILE A N 1
ATOM 1818 C CA . ILE A 1 224 ? -12.390 -15.436 24.148 1.00 46.34 224 ILE A CA 1
ATOM 1819 C C . ILE A 1 224 ? -10.971 -15.983 24.217 1.00 46.34 224 ILE A C 1
ATOM 1821 O O . ILE A 1 224 ? -10.257 -15.766 25.197 1.00 46.34 224 ILE A O 1
ATOM 1825 N N . ARG A 1 225 ? -10.551 -16.709 23.175 1.00 42.03 225 ARG A N 1
ATOM 1826 C CA . ARG A 1 225 ? -9.136 -16.726 22.828 1.00 42.03 225 ARG A CA 1
ATOM 1827 C C . ARG A 1 225 ? -8.766 -15.252 22.776 1.00 42.03 225 ARG A C 1
ATOM 1829 O O . ARG A 1 225 ? -9.271 -14.542 21.906 1.00 42.03 225 ARG A O 1
ATOM 1836 N N . SER A 1 226 ? -7.953 -14.770 23.721 1.00 41.53 226 SER A N 1
ATOM 1837 C CA . SER A 1 226 ? -7.178 -13.567 23.438 1.00 41.53 226 SER A CA 1
ATOM 1838 C C . SER A 1 226 ? -6.568 -13.850 22.077 1.00 41.53 226 SER A C 1
ATOM 1840 O O . SER A 1 226 ? -5.903 -14.885 21.955 1.00 41.53 226 SER A O 1
ATOM 1842 N N . PRO A 1 227 ? -6.845 -13.055 21.033 1.00 43.19 227 PRO A N 1
ATOM 1843 C CA . PRO A 1 227 ? -6.074 -13.207 19.826 1.00 43.19 227 PRO A CA 1
ATOM 1844 C C . PRO A 1 227 ? -4.638 -12.994 20.301 1.00 43.19 227 PRO A C 1
ATOM 1846 O O . PRO A 1 227 ? -4.295 -11.892 20.731 1.00 43.19 227 PRO A O 1
ATOM 1849 N N . ALA A 1 228 ? -3.809 -14.046 20.297 1.00 49.81 228 ALA A N 1
ATOM 1850 C CA . ALA A 1 228 ? -2.381 -13.822 20.133 1.00 49.81 228 ALA A CA 1
ATOM 1851 C C . ALA A 1 228 ? -2.291 -12.812 18.987 1.00 49.81 228 ALA A C 1
ATOM 1853 O O . ALA A 1 228 ? -3.052 -13.002 18.030 1.00 49.81 228 ALA A O 1
ATOM 1854 N N . PRO A 1 229 ? -1.531 -11.708 19.115 1.00 55.38 229 PRO A N 1
ATOM 1855 C CA . PRO A 1 229 ? -1.534 -10.657 18.109 1.00 55.38 229 PRO A CA 1
ATOM 1856 C C . PRO A 1 229 ? -1.351 -11.328 16.753 1.00 55.38 229 PRO A C 1
ATOM 1858 O O . PRO A 1 229 ? -0.298 -11.893 16.470 1.00 55.38 229 PRO A O 1
ATOM 1861 N N . VAL A 1 230 ? -2.440 -11.400 15.981 1.00 64.75 230 VAL A N 1
ATOM 1862 C CA . VAL A 1 230 ? -2.428 -12.141 14.729 1.00 64.75 230 VAL A CA 1
ATOM 1863 C C . VAL A 1 230 ? -1.588 -11.266 13.835 1.00 64.75 230 VAL A C 1
ATOM 1865 O O . VAL A 1 230 ? -2.031 -10.176 13.460 1.00 64.75 230 VAL A O 1
ATOM 1868 N N . LEU A 1 231 ? -0.355 -11.699 13.577 1.00 73.31 231 LEU A N 1
ATOM 1869 C CA . LEU A 1 231 ? 0.517 -11.025 12.636 1.00 73.31 231 LEU A CA 1
ATOM 1870 C C . LEU A 1 231 ? -0.248 -10.946 11.323 1.00 73.31 231 LEU A C 1
ATOM 1872 O O . LEU A 1 231 ? -0.583 -11.961 10.709 1.00 73.31 231 LEU A O 1
ATOM 1876 N N . LYS A 1 232 ? -0.623 -9.727 10.937 1.00 82.06 232 LYS A N 1
ATOM 1877 C CA . LYS A 1 232 ? -1.372 -9.528 9.703 1.00 82.06 232 LYS A CA 1
ATOM 1878 C C . LYS A 1 232 ? -0.428 -9.869 8.551 1.00 82.06 232 LYS A C 1
ATOM 1880 O O . LYS A 1 232 ? 0.725 -9.439 8.604 1.00 82.06 232 LYS A O 1
ATOM 1885 N N . PRO A 1 233 ? -0.898 -10.527 7.478 1.00 83.62 233 PRO A N 1
ATOM 1886 C CA . PRO A 1 233 ? -0.060 -10.806 6.312 1.00 83.62 233 PRO A CA 1
ATOM 1887 C C . PRO A 1 233 ? 0.683 -9.560 5.813 1.00 83.62 233 PRO A C 1
ATOM 1889 O O . PRO A 1 233 ? 1.880 -9.609 5.577 1.00 83.62 233 PRO A O 1
ATOM 1892 N N . GLN A 1 234 ? 0.011 -8.403 5.804 1.00 80.50 234 GLN A N 1
ATOM 1893 C CA . GLN A 1 234 ? 0.608 -7.113 5.436 1.00 80.50 234 GLN A CA 1
ATOM 1894 C C . GLN A 1 234 ? 1.772 -6.677 6.337 1.00 80.50 234 GLN A C 1
ATOM 1896 O O . GLN A 1 234 ? 2.688 -6.024 5.854 1.00 80.50 234 GLN A O 1
ATOM 1901 N N . GLN A 1 235 ? 1.746 -7.004 7.632 1.00 85.50 235 GLN A N 1
ATOM 1902 C CA . GLN A 1 235 ? 2.851 -6.681 8.539 1.00 85.50 235 GLN A CA 1
ATOM 1903 C C . GLN A 1 235 ? 4.088 -7.499 8.176 1.00 85.50 235 GLN A C 1
ATOM 1905 O O . GLN A 1 235 ? 5.156 -6.925 8.003 1.00 85.50 235 GLN A O 1
ATOM 1910 N N . VAL A 1 236 ? 3.918 -8.806 7.958 1.00 87.81 236 VAL A N 1
ATOM 1911 C CA . VAL A 1 236 ? 5.006 -9.696 7.532 1.00 87.81 236 VAL A CA 1
ATOM 1912 C C . VAL A 1 236 ? 5.540 -9.281 6.159 1.00 87.81 236 VAL A C 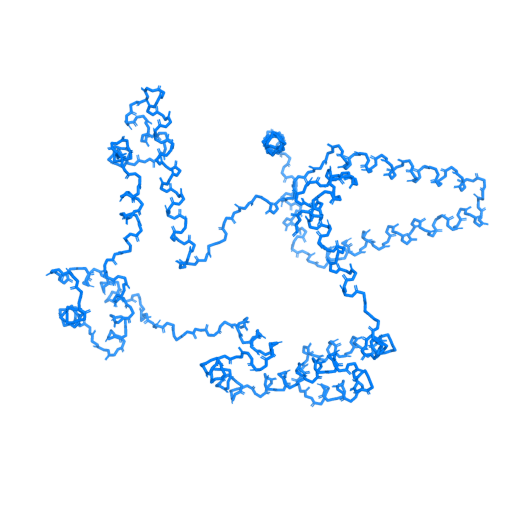1
ATOM 1914 O O . VAL A 1 236 ? 6.748 -9.165 5.985 1.00 87.81 236 VAL A O 1
ATOM 1917 N N . THR A 1 237 ? 4.656 -8.976 5.201 1.00 88.44 237 THR A N 1
ATOM 1918 C CA . THR A 1 237 ? 5.057 -8.465 3.882 1.00 88.44 237 THR A CA 1
ATOM 1919 C C . THR A 1 237 ? 5.852 -7.167 4.002 1.00 88.44 237 THR A C 1
ATOM 1921 O O . THR A 1 237 ? 6.892 -7.040 3.367 1.00 88.44 237 THR A O 1
ATOM 1924 N N . ASN A 1 238 ? 5.410 -6.217 4.831 1.00 86.81 238 ASN A N 1
ATOM 1925 C CA . ASN A 1 238 ? 6.138 -4.966 5.037 1.00 86.81 238 ASN A CA 1
ATOM 1926 C C . ASN A 1 238 ? 7.522 -5.210 5.641 1.00 86.81 238 ASN A C 1
ATOM 1928 O O . ASN A 1 238 ? 8.483 -4.617 5.167 1.00 86.81 238 ASN A O 1
ATOM 1932 N N . TRP A 1 239 ? 7.642 -6.093 6.634 1.00 88.94 239 TRP A N 1
ATOM 1933 C CA . TRP A 1 239 ? 8.932 -6.445 7.229 1.00 88.94 239 TRP A CA 1
ATOM 1934 C C . TRP A 1 239 ? 9.885 -7.112 6.235 1.00 88.94 239 TRP A C 1
ATOM 1936 O O . TRP A 1 239 ? 11.074 -6.818 6.256 1.00 88.94 239 TRP A O 1
ATOM 1946 N N . ILE A 1 240 ? 9.370 -7.960 5.339 1.00 89.12 240 ILE A N 1
ATOM 1947 C CA . ILE A 1 240 ? 10.156 -8.569 4.256 1.00 89.12 240 ILE A CA 1
ATOM 1948 C C . ILE A 1 240 ? 10.606 -7.516 3.226 1.00 89.12 240 ILE A C 1
ATOM 1950 O O . ILE A 1 240 ? 11.710 -7.606 2.699 1.00 89.12 240 ILE A O 1
ATOM 1954 N N . MET A 1 241 ? 9.763 -6.524 2.925 1.00 85.00 241 MET A N 1
ATOM 1955 C CA . MET A 1 241 ? 10.034 -5.508 1.898 1.00 85.00 241 MET A CA 1
ATOM 1956 C C . MET A 1 241 ? 10.868 -4.318 2.402 1.00 85.00 241 MET A C 1
ATOM 1958 O O . MET A 1 241 ? 11.409 -3.568 1.589 1.00 85.00 241 MET A O 1
ATOM 1962 N N . TRP A 1 242 ? 10.955 -4.093 3.715 1.00 76.81 242 TRP A N 1
ATOM 1963 C CA . TRP A 1 242 ? 11.711 -2.980 4.297 1.00 76.81 242 TRP A CA 1
ATOM 1964 C C . TRP A 1 242 ? 13.189 -3.300 4.512 1.00 76.81 242 TRP A C 1
ATOM 1966 O O . TRP A 1 242 ? 13.595 -4.454 4.579 1.00 76.81 242 TRP A O 1
ATOM 1976 N N . ASN A 1 243 ? 14.010 -2.250 4.631 1.00 71.94 243 ASN A N 1
ATOM 1977 C CA . ASN A 1 243 ? 15.421 -2.409 4.977 1.00 71.94 243 ASN A CA 1
ATOM 1978 C C . ASN A 1 243 ? 15.527 -3.079 6.367 1.00 71.94 243 ASN A C 1
ATOM 1980 O O . ASN A 1 243 ? 15.009 -2.500 7.330 1.00 71.94 243 ASN A O 1
ATOM 1984 N N . PRO A 1 244 ? 16.214 -4.236 6.485 1.00 71.94 244 PRO A N 1
ATOM 1985 C CA . PRO A 1 244 ? 16.383 -4.964 7.743 1.00 71.94 244 PRO A CA 1
ATOM 1986 C C . PRO A 1 244 ? 16.893 -4.093 8.895 1.00 71.94 244 PRO A C 1
ATOM 1988 O O . PRO A 1 244 ? 16.499 -4.294 10.036 1.00 71.94 244 PRO A O 1
ATOM 1991 N N . GLN A 1 245 ? 17.712 -3.081 8.590 1.00 73.75 245 GLN A N 1
ATOM 1992 C CA . GLN A 1 245 ? 18.333 -2.188 9.574 1.00 73.75 245 GLN A CA 1
ATOM 1993 C C . GLN A 1 245 ? 17.345 -1.266 10.311 1.00 73.75 245 GLN A C 1
ATOM 1995 O O . GLN A 1 245 ? 17.735 -0.599 11.264 1.00 73.75 245 GLN A O 1
ATOM 2000 N N . HIS A 1 246 ? 16.086 -1.190 9.870 1.00 78.75 246 HIS A N 1
ATOM 2001 C CA . HIS A 1 246 ? 15.061 -0.344 10.487 1.00 78.75 246 HIS A CA 1
ATOM 2002 C C . HIS A 1 246 ? 14.002 -1.131 11.271 1.00 78.75 246 HIS A C 1
ATOM 2004 O O . HIS A 1 246 ? 13.056 -0.518 11.772 1.00 78.75 246 HIS A O 1
ATOM 2010 N N . LEU A 1 247 ? 14.118 -2.461 11.364 1.00 83.88 247 LEU A N 1
ATOM 2011 C CA . LEU A 1 247 ? 13.227 -3.255 12.210 1.00 83.88 247 LEU A CA 1
ATOM 2012 C C . LEU A 1 247 ? 13.626 -3.083 13.674 1.00 83.88 247 LEU A C 1
ATOM 2014 O O . LEU A 1 247 ? 14.807 -3.051 14.010 1.00 83.88 247 LEU A O 1
ATOM 2018 N N . ARG A 1 248 ? 12.629 -2.988 14.553 1.00 86.12 248 ARG A N 1
ATOM 2019 C CA . ARG A 1 248 ? 12.872 -3.047 15.998 1.00 86.12 248 ARG A CA 1
ATOM 2020 C C . ARG A 1 248 ? 13.177 -4.482 16.432 1.00 86.12 248 ARG A C 1
ATOM 2022 O O . ARG A 1 248 ? 12.679 -5.427 15.823 1.00 86.12 248 ARG A O 1
ATOM 2029 N N . ASP A 1 249 ? 13.876 -4.642 17.552 1.00 83.75 249 ASP A N 1
ATOM 2030 C CA . ASP A 1 249 ? 14.234 -5.954 18.116 1.00 83.75 249 ASP A CA 1
ATOM 2031 C C . ASP A 1 249 ? 13.021 -6.883 18.336 1.00 83.75 249 ASP A C 1
ATOM 2033 O O . ASP A 1 249 ? 13.121 -8.106 18.215 1.00 83.75 249 ASP A O 1
ATOM 2037 N N . ASP A 1 250 ? 11.853 -6.321 18.677 1.00 82.62 250 ASP A N 1
ATOM 2038 C CA . ASP A 1 250 ? 10.609 -7.083 18.832 1.00 82.62 250 ASP A CA 1
ATOM 2039 C C . ASP A 1 250 ? 10.064 -7.590 17.490 1.00 82.62 250 ASP A C 1
ATOM 2041 O O . ASP A 1 250 ? 9.604 -8.731 17.403 1.00 82.62 250 ASP A O 1
ATOM 2045 N N . GLU A 1 251 ? 10.156 -6.771 16.443 1.00 86.12 251 GLU A N 1
ATOM 2046 C CA . GLU A 1 251 ? 9.722 -7.097 15.082 1.00 86.12 251 GLU A CA 1
ATOM 2047 C C . GLU A 1 251 ? 10.664 -8.106 14.426 1.00 86.12 251 GLU A C 1
ATOM 2049 O O . GLU A 1 251 ? 10.202 -9.044 13.780 1.00 86.12 251 GLU A O 1
ATOM 2054 N N . GLU A 1 252 ? 11.974 -7.963 14.633 1.00 86.50 252 GLU A N 1
ATOM 2055 C CA . GLU A 1 252 ? 12.973 -8.903 14.127 1.00 86.50 252 GLU A CA 1
ATOM 2056 C C . GLU A 1 252 ? 12.772 -10.298 14.729 1.00 86.50 252 GLU A C 1
ATOM 2058 O O . GLU A 1 252 ? 12.749 -11.294 14.000 1.00 86.50 252 GLU A O 1
ATOM 2063 N N . ARG A 1 253 ? 12.524 -10.376 16.043 1.00 87.19 253 ARG A N 1
ATOM 2064 C CA . ARG A 1 253 ? 12.213 -11.644 16.716 1.00 87.19 253 ARG A CA 1
ATOM 2065 C C . ARG A 1 253 ? 10.933 -12.275 16.167 1.00 87.19 253 ARG A C 1
ATOM 2067 O O . ARG A 1 253 ? 10.928 -13.461 15.843 1.00 87.19 253 ARG A O 1
ATOM 2074 N N . GLN A 1 254 ? 9.864 -11.488 16.021 1.00 87.81 254 GLN A N 1
ATOM 2075 C CA . GLN A 1 254 ? 8.587 -11.965 15.478 1.00 87.81 254 GLN A CA 1
ATOM 2076 C C . GLN A 1 254 ? 8.711 -12.433 14.025 1.00 87.81 254 GLN A C 1
ATOM 2078 O O . GLN A 1 254 ? 8.153 -13.467 13.661 1.00 87.81 254 GLN A O 1
ATOM 2083 N N . LEU A 1 255 ? 9.463 -11.710 13.193 1.00 89.12 255 LEU A N 1
ATOM 2084 C CA . LEU A 1 255 ? 9.750 -12.126 11.826 1.00 89.12 255 LEU A CA 1
ATOM 2085 C C . LEU A 1 255 ? 10.563 -13.428 11.813 1.00 89.12 255 LEU A C 1
ATOM 2087 O O . LEU A 1 255 ? 10.222 -14.340 11.065 1.00 89.12 255 LEU A O 1
ATOM 2091 N N . GLY A 1 256 ? 11.585 -13.557 12.664 1.00 89.00 256 GLY A N 1
ATOM 2092 C CA . GLY A 1 256 ? 12.376 -14.784 12.801 1.00 89.00 256 GLY A CA 1
ATOM 2093 C C . GLY A 1 256 ? 11.530 -16.008 13.173 1.00 89.00 256 GLY A C 1
ATOM 2094 O O . GLY A 1 256 ? 11.688 -17.084 12.590 1.00 89.00 256 GLY A O 1
ATOM 2095 N N . GLU A 1 257 ? 10.560 -15.843 14.075 1.00 89.19 257 GLU A N 1
ATOM 2096 C CA . GLU A 1 257 ? 9.602 -16.901 14.419 1.00 89.19 257 GLU A CA 1
ATOM 2097 C C . GLU A 1 257 ? 8.711 -17.307 13.237 1.00 89.19 257 GLU A C 1
ATOM 2099 O O . GLU A 1 257 ? 8.384 -18.483 13.094 1.00 89.19 257 GLU A O 1
ATOM 2104 N N . VAL A 1 258 ? 8.319 -16.365 12.375 1.00 90.25 258 VAL A N 1
ATOM 2105 C CA . VAL A 1 258 ? 7.524 -16.666 11.173 1.00 90.25 258 VAL A CA 1
ATOM 2106 C C . VAL A 1 258 ? 8.369 -17.396 10.130 1.00 90.25 258 VAL A C 1
ATOM 2108 O O . VAL A 1 258 ? 7.933 -18.404 9.578 1.00 90.25 258 VAL A O 1
ATOM 2111 N N . LEU A 1 259 ? 9.588 -16.917 9.887 1.00 90.94 259 LEU A N 1
ATOM 2112 C CA . LEU A 1 259 ? 10.490 -17.477 8.882 1.00 90.94 259 LEU A CA 1
ATOM 2113 C C . LEU A 1 259 ? 10.967 -18.887 9.238 1.00 90.94 259 LEU A C 1
ATOM 2115 O O . LEU A 1 259 ? 11.060 -19.736 8.357 1.00 90.94 259 LEU A O 1
ATOM 2119 N N . SER A 1 260 ? 11.181 -19.175 10.525 1.00 91.12 260 SER A N 1
ATOM 2120 C CA . SER A 1 260 ? 11.548 -20.528 10.974 1.00 91.12 260 SER A CA 1
ATOM 2121 C C . SER A 1 260 ? 10.448 -21.572 10.745 1.00 91.12 260 SER A C 1
ATOM 2123 O O . SER A 1 260 ? 10.734 -22.765 10.717 1.00 91.12 260 SER A O 1
ATOM 2125 N N . ARG A 1 261 ? 9.193 -21.141 10.557 1.00 91.50 261 ARG A N 1
ATOM 2126 C CA . ARG A 1 261 ? 8.044 -22.023 10.296 1.00 91.50 261 ARG A CA 1
ATOM 2127 C C . ARG A 1 261 ? 7.733 -22.201 8.810 1.00 91.50 261 ARG A C 1
ATOM 2129 O O . ARG A 1 261 ? 6.931 -23.067 8.481 1.00 91.50 261 ARG A O 1
ATOM 2136 N N . CYS A 1 262 ? 8.303 -21.370 7.938 1.00 90.94 262 CYS A N 1
ATOM 2137 C CA . CYS A 1 262 ? 7.986 -21.336 6.512 1.00 90.94 262 CYS A CA 1
ATOM 2138 C C . CYS A 1 262 ? 9.267 -21.070 5.699 1.00 90.94 262 CYS A C 1
ATOM 2140 O O . CYS A 1 262 ? 9.669 -19.907 5.544 1.00 90.94 262 CYS A O 1
ATOM 2142 N N . PRO A 1 263 ? 9.938 -22.126 5.197 1.00 89.12 263 PRO A N 1
ATOM 2143 C CA . PRO A 1 263 ? 11.157 -21.980 4.401 1.00 89.12 263 PRO A CA 1
ATOM 2144 C C . PRO A 1 263 ? 10.922 -21.170 3.116 1.00 89.12 263 PRO A C 1
ATOM 2146 O O . PRO A 1 263 ? 11.802 -20.420 2.697 1.00 89.12 263 PRO A O 1
ATOM 2149 N N . GLU A 1 264 ? 9.715 -21.212 2.553 1.00 91.50 264 GLU A N 1
ATOM 2150 C CA . GLU A 1 264 ? 9.323 -20.458 1.360 1.00 91.50 264 GLU A CA 1
ATOM 2151 C C . GLU A 1 264 ? 9.377 -18.944 1.609 1.00 91.50 264 GLU A C 1
ATOM 2153 O O . GLU A 1 264 ? 9.896 -18.192 0.786 1.00 91.50 264 GLU A O 1
ATOM 2158 N N . LEU A 1 265 ? 8.919 -18.469 2.776 1.00 91.38 265 LEU A N 1
ATOM 2159 C CA . LEU A 1 265 ? 9.038 -17.051 3.145 1.00 91.38 265 LEU A CA 1
ATOM 2160 C C . LEU A 1 265 ? 10.496 -16.633 3.362 1.00 91.38 265 LEU A C 1
ATOM 2162 O O . LEU A 1 265 ? 10.851 -15.482 3.101 1.00 91.38 265 LEU A O 1
ATOM 2166 N N . THR A 1 266 ? 11.345 -17.558 3.812 1.00 92.50 266 THR A N 1
ATOM 2167 C CA . THR A 1 266 ? 12.788 -17.319 3.943 1.00 92.50 266 THR A CA 1
ATOM 2168 C C . THR A 1 266 ? 13.433 -17.134 2.570 1.00 92.50 266 THR A C 1
ATOM 2170 O O . THR A 1 266 ? 14.163 -16.158 2.374 1.00 92.50 266 THR A O 1
ATOM 2173 N N . ALA A 1 267 ? 13.100 -17.999 1.608 1.00 93.00 267 ALA A N 1
ATOM 2174 C CA . ALA A 1 267 ? 13.536 -17.883 0.219 1.00 93.00 267 ALA A CA 1
ATOM 2175 C C . ALA A 1 267 ? 13.029 -16.581 -0.430 1.00 93.00 267 ALA A C 1
ATOM 2177 O O . ALA A 1 267 ? 13.825 -15.806 -0.961 1.00 93.00 267 ALA A O 1
ATOM 2178 N N . ILE A 1 268 ? 11.735 -16.256 -0.283 1.00 93.62 268 ILE A N 1
ATOM 2179 C CA . ILE A 1 268 ? 11.152 -14.991 -0.769 1.00 93.62 268 ILE A CA 1
ATOM 2180 C C . ILE A 1 268 ? 11.914 -13.791 -0.208 1.00 93.62 268 ILE A C 1
ATOM 2182 O O . ILE A 1 268 ? 12.289 -12.895 -0.963 1.00 93.62 268 ILE A O 1
ATOM 2186 N N . ARG A 1 269 ? 12.169 -13.765 1.106 1.00 92.38 269 ARG A N 1
ATOM 2187 C CA . ARG A 1 269 ? 12.901 -12.664 1.741 1.00 92.38 269 ARG A CA 1
ATOM 2188 C C . ARG A 1 269 ? 14.303 -12.511 1.152 1.00 92.38 269 ARG A C 1
ATOM 2190 O O . ARG A 1 269 ? 14.717 -11.390 0.864 1.00 92.38 269 ARG A O 1
ATOM 2197 N N . SER A 1 270 ? 15.012 -13.618 0.935 1.00 92.69 270 SER A N 1
ATOM 2198 C CA . SER A 1 270 ? 16.331 -13.610 0.295 1.00 92.69 270 SER A CA 1
ATOM 2199 C C . SER A 1 270 ? 16.279 -12.988 -1.106 1.00 92.69 270 SER A C 1
ATOM 2201 O O . SER A 1 270 ? 17.017 -12.039 -1.389 1.00 92.69 270 SER A O 1
ATOM 2203 N N . HIS A 1 271 ? 15.348 -13.441 -1.953 1.00 95.06 271 HIS A N 1
ATOM 2204 C CA . HIS A 1 271 ? 15.197 -12.944 -3.325 1.00 95.06 271 HIS A CA 1
ATOM 2205 C C . HIS A 1 271 ? 14.795 -11.475 -3.386 1.00 95.06 271 HIS A C 1
ATOM 2207 O O . HIS A 1 271 ? 15.364 -10.728 -4.183 1.00 95.06 271 HIS A O 1
ATOM 2213 N N . VAL A 1 272 ? 13.874 -11.039 -2.522 1.00 93.50 272 VAL A N 1
ATOM 2214 C CA . VAL A 1 272 ? 13.451 -9.635 -2.411 1.00 93.50 272 VAL A CA 1
ATOM 2215 C C . VAL A 1 272 ? 14.635 -8.740 -2.044 1.00 93.50 272 VAL A C 1
ATOM 2217 O O . VAL A 1 272 ? 14.856 -7.727 -2.707 1.00 93.50 272 VAL A O 1
ATOM 2220 N N . HIS A 1 273 ? 15.444 -9.111 -1.046 1.00 90.75 273 HIS A N 1
ATOM 2221 C CA . HIS A 1 273 ? 16.617 -8.314 -0.672 1.00 90.75 273 HIS A CA 1
ATOM 2222 C C . HIS A 1 273 ? 17.730 -8.359 -1.721 1.00 90.75 273 HIS A C 1
ATOM 2224 O O . HIS A 1 273 ? 18.404 -7.351 -1.935 1.00 90.75 273 HIS A O 1
ATOM 2230 N N . ALA A 1 274 ? 17.950 -9.498 -2.381 1.00 92.38 274 ALA A N 1
ATOM 2231 C CA . ALA A 1 274 ? 18.907 -9.595 -3.479 1.00 92.38 274 ALA A CA 1
ATOM 2232 C C . ALA A 1 274 ? 18.508 -8.678 -4.647 1.00 92.38 274 ALA A C 1
ATOM 2234 O O . ALA A 1 274 ? 19.351 -7.941 -5.159 1.00 92.38 274 ALA A O 1
ATOM 2235 N N . PHE A 1 275 ? 17.220 -8.645 -4.998 1.00 92.75 275 PHE A N 1
ATOM 2236 C CA . PHE A 1 275 ? 16.694 -7.745 -6.021 1.00 92.75 275 PHE A CA 1
ATOM 2237 C C . PHE A 1 275 ? 16.783 -6.275 -5.596 1.00 92.75 275 PHE A C 1
ATOM 2239 O O . PHE A 1 275 ? 17.239 -5.438 -6.368 1.00 92.75 275 PHE A O 1
ATOM 2246 N N . ALA A 1 276 ? 16.413 -5.949 -4.354 1.00 90.62 276 ALA A N 1
ATOM 2247 C CA . ALA A 1 276 ? 16.506 -4.585 -3.836 1.00 90.62 276 ALA A CA 1
ATOM 2248 C C . ALA A 1 276 ? 17.948 -4.055 -3.869 1.00 90.62 276 ALA A C 1
ATOM 2250 O O . ALA A 1 276 ? 18.168 -2.937 -4.328 1.00 90.62 276 ALA A O 1
ATOM 2251 N N . ARG A 1 277 ? 18.936 -4.869 -3.463 1.00 89.81 277 ARG A N 1
ATOM 2252 C CA . ARG A 1 277 ? 20.361 -4.518 -3.597 1.00 89.81 277 ARG A CA 1
ATOM 2253 C C . ARG A 1 277 ? 20.747 -4.285 -5.052 1.00 89.81 277 ARG A C 1
ATOM 2255 O O . ARG A 1 277 ? 21.355 -3.272 -5.357 1.00 89.81 277 ARG A O 1
ATOM 2262 N N . MET A 1 278 ? 20.316 -5.156 -5.963 1.00 92.12 278 MET A N 1
ATOM 2263 C CA . MET A 1 278 ? 20.566 -4.986 -7.396 1.00 92.12 278 MET A CA 1
ATOM 2264 C C . MET A 1 278 ? 20.026 -3.654 -7.937 1.00 92.12 278 MET A C 1
ATOM 2266 O O . MET A 1 278 ? 20.708 -2.995 -8.716 1.00 92.12 278 MET A O 1
ATOM 2270 N N . VAL A 1 279 ? 18.832 -3.238 -7.503 1.00 88.88 279 VAL A N 1
ATOM 2271 C CA . VAL A 1 279 ? 18.234 -1.943 -7.867 1.00 88.88 279 VAL A CA 1
ATOM 2272 C C . VAL A 1 279 ? 19.025 -0.775 -7.267 1.00 88.88 279 VAL A C 1
ATOM 2274 O O . VAL A 1 279 ? 19.262 0.213 -7.958 1.00 88.88 279 VAL A O 1
ATOM 2277 N N . CYS A 1 280 ? 19.427 -0.868 -5.997 1.00 87.38 280 CYS A N 1
ATOM 2278 C CA . CYS A 1 280 ? 20.165 0.192 -5.305 1.00 87.38 280 CYS A CA 1
ATOM 2279 C C . CYS A 1 280 ? 21.594 0.375 -5.835 1.00 87.38 280 CYS A C 1
ATOM 2281 O O . CYS A 1 280 ? 22.048 1.508 -5.970 1.00 87.38 280 CYS A O 1
ATOM 2283 N N . ASP A 1 281 ? 22.270 -0.724 -6.162 1.00 90.19 281 ASP A N 1
ATOM 2284 C CA . ASP A 1 281 ? 23.685 -0.745 -6.545 1.00 90.19 281 ASP A CA 1
ATOM 2285 C C . ASP A 1 281 ? 23.890 -0.658 -8.066 1.00 90.19 281 ASP A C 1
ATOM 2287 O O . ASP A 1 281 ? 25.015 -0.769 -8.551 1.00 90.19 281 ASP A O 1
ATOM 2291 N N . LEU A 1 282 ? 22.808 -0.485 -8.835 1.00 89.06 282 LEU A N 1
ATOM 2292 C CA . LEU A 1 282 ? 22.810 -0.534 -10.300 1.00 89.06 282 LEU A CA 1
ATOM 2293 C C . LEU A 1 282 ? 23.476 -1.819 -10.850 1.00 89.06 282 LEU A C 1
ATOM 2295 O O . LEU A 1 282 ? 24.234 -1.817 -11.826 1.00 89.06 282 LEU A O 1
ATOM 2299 N N . GLY A 1 283 ? 23.160 -2.951 -10.219 1.00 89.56 283 GLY A N 1
ATOM 2300 C CA . GLY A 1 283 ? 23.758 -4.261 -10.462 1.00 89.56 283 GLY A CA 1
ATOM 2301 C C . GLY A 1 283 ? 23.109 -5.084 -11.577 1.00 89.56 283 GLY A C 1
ATOM 2302 O O . GLY A 1 283 ? 23.055 -6.304 -11.447 1.00 89.56 283 GLY A O 1
ATOM 2303 N N . GLY A 1 284 ? 22.602 -4.472 -12.653 1.00 88.69 284 GLY A N 1
ATOM 2304 C CA . GLY A 1 284 ? 21.843 -5.171 -13.707 1.00 88.69 284 GLY A CA 1
ATOM 2305 C C . GLY A 1 284 ? 22.515 -6.417 -14.315 1.00 88.69 284 GLY A C 1
ATOM 2306 O O . GLY A 1 284 ? 21.817 -7.342 -14.724 1.00 88.69 284 GLY A O 1
ATOM 2307 N N . ASN A 1 285 ? 23.848 -6.515 -14.285 1.00 90.56 285 ASN A N 1
ATOM 2308 C CA . ASN A 1 285 ? 24.589 -7.712 -14.718 1.00 90.56 285 ASN A CA 1
ATOM 2309 C C . ASN A 1 285 ? 24.263 -8.972 -13.892 1.00 90.56 285 ASN A C 1
ATOM 2311 O O . ASN A 1 285 ? 24.431 -10.086 -14.381 1.00 90.56 285 ASN A O 1
ATOM 2315 N N . SER A 1 286 ? 23.785 -8.808 -12.658 1.00 92.56 286 SER A N 1
ATOM 2316 C CA . SER A 1 286 ? 23.392 -9.903 -11.762 1.00 92.56 286 SER A CA 1
ATOM 2317 C C . SER A 1 286 ? 21.964 -10.406 -12.015 1.00 92.56 286 SER A C 1
ATOM 2319 O O . SER A 1 286 ? 21.544 -11.381 -11.392 1.00 92.56 286 SER A O 1
ATOM 2321 N N . LEU A 1 287 ? 21.207 -9.766 -12.917 1.00 93.69 287 LEU A N 1
ATOM 2322 C CA . LEU A 1 287 ? 19.812 -10.105 -13.207 1.00 93.69 287 LEU A CA 1
ATOM 2323 C C . LEU A 1 287 ? 19.617 -11.551 -13.705 1.00 93.69 287 LEU A C 1
ATOM 2325 O O . LEU A 1 287 ? 18.684 -12.192 -13.216 1.00 93.69 287 LEU A O 1
ATOM 2329 N N . PRO A 1 288 ? 20.452 -12.106 -14.613 1.00 94.06 288 PRO A N 1
ATOM 2330 C CA . PRO A 1 288 ? 20.322 -13.504 -15.030 1.00 94.06 288 PRO A CA 1
ATOM 2331 C C . PRO A 1 288 ? 20.506 -14.469 -13.858 1.00 94.06 288 PRO A C 1
ATOM 2333 O O . PRO A 1 288 ? 19.620 -15.270 -13.586 1.00 94.06 288 PRO A O 1
ATOM 2336 N N . ALA A 1 289 ? 21.588 -14.303 -13.092 1.00 94.56 289 ALA A N 1
ATOM 2337 C CA . ALA A 1 289 ? 21.889 -15.160 -11.948 1.00 94.56 289 ALA A CA 1
ATOM 2338 C C . ALA A 1 289 ? 20.790 -15.105 -10.874 1.00 94.56 289 ALA A C 1
ATOM 2340 O O . ALA A 1 289 ? 20.429 -16.127 -10.297 1.00 94.56 289 ALA A O 1
ATOM 2341 N N . TRP A 1 290 ? 20.221 -13.922 -10.625 1.00 96.00 290 TRP A N 1
ATOM 2342 C CA . TRP A 1 290 ? 19.079 -13.773 -9.722 1.00 96.00 290 TRP A CA 1
ATOM 2343 C C . TRP A 1 290 ? 17.818 -14.455 -10.262 1.00 96.00 290 TRP A C 1
ATOM 2345 O O . TRP A 1 290 ? 17.113 -15.122 -9.513 1.00 96.00 290 TRP A O 1
ATOM 2355 N N . THR A 1 291 ? 17.549 -14.327 -11.564 1.00 94.62 291 THR A N 1
ATOM 2356 C CA . THR A 1 291 ? 16.409 -14.986 -12.219 1.00 94.62 291 THR A CA 1
ATOM 2357 C C . THR A 1 291 ? 16.533 -16.502 -12.100 1.00 94.62 291 THR A C 1
ATOM 2359 O O . THR A 1 291 ? 15.562 -17.158 -11.734 1.00 94.62 291 THR A O 1
ATOM 2362 N N . ASP A 1 292 ? 17.717 -17.060 -12.346 1.00 94.69 292 ASP A N 1
ATOM 2363 C CA . ASP A 1 292 ? 17.970 -18.498 -12.223 1.00 94.69 292 ASP A CA 1
ATOM 2364 C C . ASP A 1 292 ? 17.822 -18.973 -10.770 1.00 94.69 292 ASP A C 1
ATOM 2366 O O . ASP A 1 292 ? 17.181 -19.992 -10.517 1.00 94.69 292 ASP A O 1
ATOM 2370 N N . ALA A 1 293 ? 18.317 -18.193 -9.801 1.00 94.75 293 ALA A N 1
ATOM 2371 C CA . ALA A 1 293 ? 18.147 -18.487 -8.378 1.00 94.75 293 ALA A CA 1
ATOM 2372 C C . ALA A 1 293 ? 16.667 -18.498 -7.950 1.00 94.75 293 ALA A C 1
ATOM 2374 O O . ALA A 1 293 ? 16.268 -19.346 -7.160 1.00 94.75 293 ALA A O 1
ATOM 2375 N N . VAL A 1 294 ? 15.837 -17.600 -8.493 1.00 95.25 294 VAL A N 1
ATOM 2376 C CA . VAL A 1 294 ? 14.384 -17.591 -8.244 1.00 95.25 294 VAL A CA 1
ATOM 2377 C C . VAL A 1 294 ? 13.701 -18.848 -8.794 1.00 95.25 294 VAL A C 1
ATOM 2379 O O . VAL A 1 294 ? 12.774 -19.353 -8.169 1.00 95.25 294 VAL A O 1
ATOM 2382 N N . HIS A 1 295 ? 14.144 -19.363 -9.945 1.00 94.25 295 HIS A N 1
ATOM 2383 C CA . HIS A 1 295 ? 13.586 -20.585 -10.542 1.00 94.25 295 HIS A CA 1
ATOM 2384 C C . HIS A 1 295 ? 14.072 -21.871 -9.864 1.00 94.25 295 HIS A C 1
ATOM 2386 O O . HIS A 1 295 ? 13.427 -22.906 -10.012 1.00 94.25 295 HIS A O 1
ATOM 2392 N N . ALA A 1 296 ? 15.191 -21.817 -9.138 1.00 93.75 296 ALA A N 1
ATOM 2393 C CA . ALA A 1 296 ? 15.682 -22.945 -8.352 1.00 93.75 296 ALA A CA 1
ATOM 2394 C C . ALA A 1 296 ? 14.816 -23.219 -7.107 1.00 93.75 296 ALA A C 1
ATOM 2396 O O . ALA A 1 296 ? 14.751 -24.361 -6.657 1.00 93.75 296 ALA A O 1
ATOM 2397 N N . ASP A 1 297 ? 14.135 -22.195 -6.583 1.00 93.06 297 ASP A N 1
ATOM 2398 C CA . ASP A 1 297 ? 13.202 -22.322 -5.463 1.00 93.06 297 ASP A CA 1
ATOM 2399 C C . ASP A 1 297 ? 11.755 -22.530 -5.946 1.00 93.06 297 ASP A C 1
ATOM 2401 O O . ASP A 1 297 ? 11.327 -21.972 -6.962 1.00 93.06 297 ASP A O 1
ATOM 2405 N N . ASP A 1 298 ? 10.959 -23.285 -5.181 1.00 89.31 298 ASP A N 1
ATOM 2406 C CA . ASP A 1 298 ? 9.536 -23.527 -5.466 1.00 89.31 298 ASP A CA 1
ATOM 2407 C C . ASP A 1 298 ? 8.667 -22.326 -5.052 1.00 89.31 298 ASP A C 1
ATOM 2409 O O . ASP A 1 298 ? 7.942 -22.338 -4.056 1.00 89.31 298 ASP A O 1
ATOM 2413 N N . LEU A 1 299 ? 8.784 -21.232 -5.812 1.00 90.75 299 LEU A N 1
ATOM 2414 C CA . LEU A 1 299 ? 8.074 -19.972 -5.584 1.00 90.75 299 LEU A CA 1
ATOM 2415 C C . LEU A 1 299 ? 7.259 -19.551 -6.823 1.00 90.75 299 LEU A C 1
ATOM 2417 O O . LEU A 1 299 ? 7.610 -18.567 -7.485 1.00 90.75 299 LEU A O 1
ATOM 2421 N N . PRO A 1 300 ? 6.115 -20.206 -7.112 1.00 87.88 300 PRO A N 1
ATOM 2422 C CA . PRO A 1 300 ? 5.348 -19.981 -8.345 1.00 87.88 300 PRO A CA 1
ATOM 2423 C C . PRO A 1 300 ? 4.923 -18.523 -8.564 1.00 87.88 300 PRO A C 1
ATOM 2425 O O . PRO A 1 300 ? 4.903 -18.019 -9.687 1.00 87.88 300 PRO A O 1
ATOM 2428 N N . ALA A 1 301 ? 4.609 -17.811 -7.477 1.00 85.31 301 ALA A N 1
ATOM 2429 C CA . ALA A 1 301 ? 4.233 -16.400 -7.536 1.00 85.31 301 ALA A CA 1
ATOM 2430 C C . ALA A 1 301 ? 5.393 -15.490 -7.985 1.00 85.31 301 ALA A C 1
ATOM 2432 O O . ALA A 1 301 ? 5.149 -14.443 -8.585 1.00 85.31 301 ALA A O 1
ATOM 2433 N N . LEU A 1 302 ? 6.642 -15.878 -7.704 1.00 91.31 302 LEU A N 1
ATOM 2434 C CA . LEU A 1 302 ? 7.833 -15.116 -8.074 1.00 91.31 302 LEU A CA 1
ATOM 2435 C C . LEU A 1 302 ? 8.358 -15.509 -9.463 1.00 91.31 302 LEU A C 1
ATOM 2437 O O . LEU A 1 302 ? 8.898 -14.649 -10.159 1.00 91.31 302 LEU A O 1
ATOM 2441 N N . HIS A 1 303 ? 8.121 -16.748 -9.912 1.00 93.75 303 HIS A N 1
ATOM 2442 C CA . HIS A 1 303 ? 8.458 -17.199 -11.271 1.00 93.75 303 HIS A CA 1
ATOM 2443 C C . HIS A 1 303 ? 7.806 -16.318 -12.340 1.00 93.75 303 HIS A C 1
ATOM 2445 O O . HIS A 1 303 ? 8.500 -15.798 -13.207 1.00 93.75 303 HIS A O 1
ATOM 2451 N N . ALA A 1 304 ? 6.505 -16.023 -12.222 1.00 90.38 304 ALA A N 1
ATOM 2452 C CA . ALA A 1 304 ? 5.805 -15.168 -13.188 1.00 90.38 304 ALA A CA 1
ATOM 2453 C C . ALA A 1 304 ? 6.402 -13.748 -13.289 1.00 90.38 304 ALA A C 1
ATOM 2455 O O . ALA A 1 304 ? 6.429 -13.147 -14.369 1.00 90.38 304 ALA A O 1
ATOM 2456 N N . PHE A 1 305 ? 6.891 -13.208 -12.167 1.00 91.94 305 PHE A N 1
ATOM 2457 C CA . PHE A 1 305 ? 7.585 -11.922 -12.134 1.00 91.94 305 PHE A CA 1
ATOM 2458 C C . PHE A 1 305 ? 8.959 -12.016 -12.809 1.00 91.94 305 PHE A C 1
ATOM 2460 O O . PHE A 1 305 ? 9.263 -11.210 -13.688 1.00 91.94 305 PHE A O 1
ATOM 2467 N N . ALA A 1 306 ? 9.751 -13.028 -12.455 1.00 94.00 306 ALA A N 1
ATOM 2468 C CA . ALA A 1 306 ? 11.069 -13.280 -13.029 1.00 94.00 306 ALA A CA 1
ATOM 2469 C C . ALA A 1 306 ? 10.999 -13.524 -14.553 1.00 94.00 306 ALA A C 1
ATOM 2471 O O . ALA A 1 306 ? 11.790 -12.970 -15.317 1.00 94.00 306 ALA A O 1
ATOM 2472 N N . ASP A 1 307 ? 9.982 -14.251 -15.017 1.00 92.69 307 ASP A N 1
ATOM 2473 C CA . ASP A 1 307 ? 9.658 -14.436 -16.434 1.00 92.69 307 ASP A CA 1
ATOM 2474 C C . ASP A 1 307 ? 9.340 -13.126 -17.144 1.00 92.69 307 ASP A C 1
ATOM 2476 O O . ASP A 1 307 ? 9.771 -12.907 -18.279 1.00 92.69 307 ASP A O 1
ATOM 2480 N N . GLY A 1 308 ? 8.585 -12.249 -16.479 1.00 92.06 308 GLY A N 1
ATOM 2481 C CA . GLY A 1 308 ? 8.318 -10.899 -16.962 1.00 92.06 308 GLY A CA 1
ATOM 2482 C C . GLY A 1 308 ? 9.602 -10.120 -17.202 1.00 92.06 308 GLY A C 1
ATOM 2483 O O . GLY A 1 308 ? 9.800 -9.598 -18.297 1.00 92.06 308 GLY A O 1
ATOM 2484 N N . LEU A 1 309 ? 10.509 -10.117 -16.224 1.00 92.88 309 LEU A N 1
ATOM 2485 C CA . LEU A 1 309 ? 11.795 -9.431 -16.353 1.00 92.88 309 LEU A CA 1
ATOM 2486 C C . LEU A 1 309 ? 12.669 -10.029 -17.460 1.00 92.88 309 LEU A C 1
ATOM 2488 O O . LEU A 1 309 ? 13.354 -9.297 -18.172 1.00 92.88 309 LEU A O 1
ATOM 2492 N N . ARG A 1 310 ? 12.627 -11.354 -17.629 1.00 91.50 310 ARG A N 1
ATOM 2493 C CA . ARG A 1 310 ? 13.386 -12.068 -18.660 1.00 91.50 310 ARG A CA 1
ATOM 2494 C C . ARG A 1 310 ? 12.897 -11.756 -20.077 1.00 91.50 310 ARG A C 1
ATOM 2496 O O . ARG A 1 310 ? 13.726 -11.637 -20.976 1.00 91.50 310 ARG A O 1
ATOM 2503 N N . ARG A 1 311 ? 11.588 -11.567 -20.290 1.00 91.62 311 ARG A N 1
ATOM 2504 C CA . ARG A 1 311 ? 11.050 -11.132 -21.598 1.00 91.62 311 ARG A CA 1
ATOM 2505 C C . ARG A 1 311 ? 11.602 -9.769 -22.019 1.00 91.62 311 ARG A C 1
ATOM 2507 O O . ARG A 1 311 ? 11.989 -9.602 -23.171 1.00 91.62 311 ARG A O 1
ATOM 2514 N N . ASP A 1 312 ? 11.728 -8.850 -21.067 1.00 92.06 312 ASP A N 1
ATOM 2515 C CA . ASP A 1 312 ? 12.240 -7.494 -21.289 1.00 92.06 312 ASP A CA 1
ATOM 2516 C C . ASP A 1 312 ? 13.716 -7.338 -20.872 1.00 92.06 312 ASP A C 1
ATOM 2518 O O . ASP A 1 312 ? 14.166 -6.238 -20.543 1.00 92.06 312 ASP A O 1
ATOM 2522 N N . HIS A 1 313 ? 14.500 -8.426 -20.912 1.00 89.56 313 HIS A N 1
ATOM 2523 C CA . HIS A 1 313 ? 15.829 -8.513 -20.293 1.00 89.56 313 HIS A CA 1
ATOM 2524 C C . HIS A 1 313 ? 16.758 -7.339 -20.627 1.00 89.56 313 HIS A C 1
ATOM 2526 O O . HIS A 1 313 ? 17.378 -6.772 -19.728 1.00 89.56 313 HIS A O 1
ATOM 2532 N N . LYS A 1 314 ? 16.837 -6.923 -21.899 1.00 90.81 314 LYS A N 1
ATOM 2533 C CA . LYS A 1 314 ? 17.687 -5.790 -22.312 1.00 90.81 314 LYS A CA 1
ATOM 2534 C C . LYS A 1 314 ? 17.251 -4.472 -21.667 1.00 90.81 314 LYS A C 1
ATOM 2536 O O . LYS A 1 314 ? 18.097 -3.709 -21.210 1.00 90.81 314 LYS A O 1
ATOM 2541 N N . ALA A 1 315 ? 15.945 -4.209 -21.630 1.00 89.44 315 ALA A N 1
ATOM 2542 C CA . ALA A 1 315 ? 15.392 -2.981 -21.069 1.00 89.44 315 ALA A CA 1
ATOM 2543 C C . ALA A 1 315 ? 15.515 -2.961 -19.540 1.00 89.44 315 ALA A C 1
ATOM 2545 O O . ALA A 1 315 ? 15.924 -1.950 -18.974 1.00 89.44 315 ALA A O 1
ATOM 2546 N N . VAL A 1 316 ? 15.227 -4.087 -18.881 1.00 91.19 316 VAL A N 1
ATOM 2547 C CA . VAL A 1 316 ? 15.360 -4.224 -17.424 1.00 91.19 316 VAL A CA 1
ATOM 2548 C C . VAL A 1 316 ? 16.824 -4.117 -17.005 1.00 91.19 316 VAL A C 1
ATOM 2550 O O . VAL A 1 316 ? 17.129 -3.357 -16.095 1.00 91.19 316 VAL A O 1
ATOM 2553 N N . THR A 1 317 ? 17.744 -4.788 -17.705 1.00 92.62 317 THR A N 1
ATOM 2554 C CA . THR A 1 317 ? 19.189 -4.674 -17.440 1.00 92.62 317 THR A CA 1
ATOM 2555 C C . THR A 1 317 ? 19.652 -3.229 -17.586 1.00 92.62 317 THR A C 1
ATOM 2557 O O . THR A 1 317 ? 20.297 -2.704 -16.689 1.00 92.62 317 THR A O 1
ATOM 2560 N N . ALA A 1 318 ? 19.253 -2.536 -18.659 1.00 88.56 318 ALA A N 1
ATOM 2561 C CA . ALA A 1 318 ? 19.575 -1.121 -18.826 1.00 88.56 318 ALA A CA 1
ATOM 2562 C C . ALA A 1 318 ? 19.010 -0.256 -17.684 1.00 88.56 318 ALA A C 1
ATOM 2564 O O . ALA A 1 318 ? 19.726 0.588 -17.150 1.00 88.56 318 ALA A O 1
ATOM 2565 N N . GLY A 1 319 ? 17.760 -0.491 -17.270 1.00 87.94 319 GLY A N 1
ATOM 2566 C CA . GLY A 1 319 ? 17.134 0.211 -16.145 1.00 87.94 319 GLY A CA 1
ATOM 2567 C C . GLY A 1 319 ? 17.784 -0.076 -14.788 1.00 87.94 319 GLY A C 1
ATOM 2568 O O . GLY A 1 319 ? 17.740 0.774 -13.905 1.00 87.94 319 GLY A O 1
ATOM 2569 N N . LEU A 1 320 ? 18.411 -1.244 -14.637 1.00 89.38 320 LEU A N 1
ATOM 2570 C CA . LEU A 1 320 ? 19.155 -1.656 -13.449 1.00 89.38 320 LEU A CA 1
ATOM 2571 C C . LEU A 1 320 ? 20.654 -1.355 -13.535 1.00 89.38 320 LEU A C 1
ATOM 2573 O O . LEU A 1 320 ? 21.361 -1.719 -12.613 1.00 89.38 320 LEU A O 1
ATOM 2577 N N . THR A 1 321 ? 21.172 -0.758 -14.609 1.00 91.38 321 THR A N 1
ATOM 2578 C CA . THR A 1 321 ? 22.617 -0.479 -14.767 1.00 91.38 321 THR A CA 1
ATOM 2579 C C . THR A 1 321 ? 22.895 0.996 -15.010 1.00 91.38 321 THR A C 1
ATOM 2581 O O . THR A 1 321 ? 23.908 1.528 -14.560 1.00 91.38 321 THR A O 1
ATOM 2584 N N . LEU A 1 322 ? 22.013 1.681 -15.734 1.00 88.19 322 LEU A N 1
ATOM 2585 C CA . LEU A 1 322 ? 22.208 3.085 -16.054 1.00 88.19 322 LEU A CA 1
ATOM 2586 C C . LEU A 1 322 ? 21.827 3.972 -14.858 1.00 88.19 322 LEU A C 1
ATOM 2588 O O . LEU A 1 322 ? 20.807 3.735 -14.217 1.00 88.19 322 LEU A O 1
ATOM 2592 N N . PRO A 1 323 ? 22.566 5.069 -14.608 1.00 82.75 323 PRO A N 1
ATOM 2593 C CA . PRO A 1 323 ? 22.219 6.029 -13.555 1.00 82.75 323 PRO A CA 1
ATOM 2594 C C . PRO A 1 323 ? 20.978 6.871 -13.900 1.00 82.75 323 PRO A C 1
ATOM 2596 O O . PRO A 1 323 ? 20.494 7.661 -13.088 1.00 82.75 323 PRO A O 1
ATOM 2599 N N . TRP A 1 324 ? 20.470 6.746 -15.128 1.00 81.19 324 TRP A N 1
ATOM 2600 C CA . TRP A 1 324 ? 19.362 7.536 -15.640 1.00 81.19 324 TRP A CA 1
ATOM 2601 C C . TRP A 1 324 ? 18.029 6.924 -15.220 1.00 81.19 324 TRP A C 1
ATOM 2603 O O . TRP A 1 324 ? 17.647 5.857 -15.692 1.00 81.19 324 TRP A O 1
ATOM 2613 N N . SER A 1 325 ? 17.279 7.641 -14.382 1.00 77.25 325 SER A N 1
ATOM 2614 C CA . SER A 1 325 ? 15.921 7.256 -14.000 1.00 77.25 325 SER A CA 1
ATOM 2615 C C . SER A 1 325 ? 14.926 8.380 -14.273 1.00 77.25 325 SER A C 1
ATOM 2617 O O . SER A 1 325 ? 15.206 9.563 -14.079 1.00 77.25 325 SER A O 1
ATOM 2619 N N . SER A 1 326 ? 13.715 8.003 -14.686 1.00 76.69 326 SER A N 1
ATOM 2620 C CA . SER A 1 326 ? 12.589 8.942 -14.761 1.00 76.69 326 SER A CA 1
ATOM 2621 C C . SER A 1 326 ? 11.947 9.191 -13.391 1.00 76.69 326 SER A C 1
ATOM 2623 O O . SER A 1 326 ? 11.055 10.026 -13.292 1.00 76.69 326 SER A O 1
ATOM 2625 N N . GLY A 1 327 ? 12.402 8.515 -12.329 1.00 75.94 327 GLY A N 1
ATOM 2626 C CA . GLY A 1 327 ? 11.794 8.548 -10.996 1.00 75.94 327 GLY A CA 1
ATOM 2627 C C . GLY A 1 327 ? 11.625 9.959 -10.418 1.00 75.94 327 GLY A C 1
ATOM 2628 O O . GLY A 1 327 ? 10.505 10.326 -10.059 1.00 75.94 327 GLY A O 1
ATOM 2629 N N . PRO A 1 328 ? 12.674 10.807 -10.379 1.00 77.31 328 PRO A N 1
ATOM 2630 C CA . PRO A 1 328 ? 12.546 12.184 -9.900 1.00 77.31 328 PRO A CA 1
ATOM 2631 C C . PRO A 1 328 ? 11.550 13.001 -10.731 1.00 77.31 328 PRO A C 1
ATOM 2633 O O . PRO A 1 328 ? 10.726 13.731 -10.175 1.00 77.31 328 PRO A O 1
ATOM 2636 N N . VAL A 1 329 ? 11.584 12.863 -12.059 1.00 81.06 329 VAL A N 1
ATOM 2637 C CA . VAL A 1 329 ? 10.667 13.562 -12.974 1.00 81.06 329 VAL A CA 1
ATOM 2638 C C . VAL A 1 329 ? 9.230 13.096 -12.747 1.00 81.06 329 VAL A C 1
ATOM 2640 O O . VAL A 1 329 ? 8.322 13.916 -12.615 1.00 81.06 329 VAL A O 1
ATOM 2643 N N . GLU A 1 330 ? 9.018 11.792 -12.625 1.00 79.38 330 GLU A N 1
ATOM 2644 C CA . GLU A 1 330 ? 7.719 11.189 -12.362 1.00 79.38 330 GLU A CA 1
ATOM 2645 C C . GLU A 1 330 ? 7.169 11.599 -10.992 1.00 79.38 330 GLU A C 1
ATOM 2647 O O . GLU A 1 330 ? 5.982 11.908 -10.873 1.00 79.38 330 GLU A O 1
ATOM 2652 N N . GLY A 1 331 ? 8.027 11.714 -9.975 1.00 79.00 331 GLY A N 1
ATOM 2653 C CA . GLY A 1 331 ? 7.673 12.265 -8.669 1.00 79.00 331 GLY A CA 1
ATOM 2654 C C . GLY A 1 331 ? 7.135 13.695 -8.772 1.00 79.00 331 GLY A C 1
ATOM 2655 O O . GLY A 1 331 ? 6.053 13.996 -8.256 1.00 79.00 331 GLY A O 1
ATOM 2656 N N . HIS A 1 332 ? 7.824 14.566 -9.517 1.00 81.12 332 HIS A N 1
ATOM 2657 C CA . HIS A 1 332 ? 7.349 15.927 -9.789 1.00 81.12 332 HIS A CA 1
ATOM 2658 C C . HIS A 1 332 ? 6.033 15.927 -10.578 1.00 81.12 332 HIS A C 1
ATOM 2660 O O . HIS A 1 332 ? 5.096 16.649 -10.225 1.00 81.12 332 HIS A O 1
ATOM 2666 N N . VAL A 1 333 ? 5.911 15.082 -11.604 1.00 84.38 333 VAL A N 1
ATOM 2667 C CA . VAL A 1 333 ? 4.681 14.928 -12.392 1.00 84.38 333 VAL A CA 1
ATOM 2668 C C . VAL A 1 333 ? 3.519 14.468 -11.510 1.00 84.38 333 VAL A C 1
ATOM 2670 O O . VAL A 1 333 ? 2.423 15.022 -11.606 1.00 84.38 333 VAL A O 1
ATOM 2673 N N . ASN A 1 334 ? 3.737 13.507 -10.615 1.00 83.19 334 ASN A N 1
ATOM 2674 C CA . ASN A 1 334 ? 2.721 13.001 -9.696 1.00 83.19 334 ASN A CA 1
ATOM 2675 C C . ASN A 1 334 ? 2.316 14.051 -8.659 1.00 83.19 334 ASN A C 1
ATOM 2677 O O . ASN A 1 334 ? 1.117 14.236 -8.428 1.00 83.19 334 ASN A O 1
ATOM 2681 N N . ARG A 1 335 ? 3.269 14.820 -8.117 1.00 82.50 335 ARG A N 1
ATOM 2682 C CA . ARG A 1 335 ? 2.986 15.978 -7.253 1.00 82.50 335 ARG A CA 1
ATOM 2683 C C . ARG A 1 335 ? 2.119 17.009 -7.977 1.00 82.50 335 ARG A C 1
ATOM 2685 O O . ARG A 1 335 ? 1.094 17.440 -7.447 1.00 82.50 335 ARG A O 1
ATOM 2692 N N . ILE A 1 336 ? 2.470 17.356 -9.214 1.00 84.38 336 ILE A N 1
ATOM 2693 C CA . ILE A 1 336 ? 1.705 18.298 -10.040 1.00 84.38 336 ILE A CA 1
ATOM 2694 C C . ILE A 1 336 ? 0.304 17.751 -10.345 1.00 84.38 336 ILE A C 1
ATOM 2696 O O . ILE A 1 336 ? -0.683 18.475 -10.201 1.00 84.38 336 ILE A O 1
ATOM 2700 N N . LYS A 1 337 ? 0.181 16.472 -10.723 1.00 79.81 337 LYS A N 1
ATOM 2701 C CA . LYS A 1 337 ? -1.111 15.798 -10.940 1.00 79.81 337 LYS A CA 1
ATOM 2702 C C . LYS A 1 337 ? -1.963 15.831 -9.670 1.00 79.81 337 LYS A C 1
ATOM 2704 O O . LYS A 1 337 ? -3.160 16.103 -9.752 1.00 79.81 337 LYS A O 1
ATOM 2709 N N . MET A 1 338 ? -1.368 15.600 -8.501 1.00 84.62 338 MET A N 1
ATOM 2710 C CA . MET A 1 338 ? -2.060 15.649 -7.214 1.00 84.62 338 MET A CA 1
ATOM 2711 C C . MET A 1 338 ? -2.564 17.063 -6.897 1.00 84.62 338 MET A C 1
ATOM 2713 O O . MET A 1 338 ? -3.751 17.230 -6.614 1.00 84.62 338 MET A O 1
ATOM 2717 N N . LEU A 1 339 ? -1.724 18.090 -7.054 1.00 79.56 339 LEU A N 1
ATOM 2718 C CA . LEU A 1 339 ? -2.123 19.492 -6.879 1.00 79.56 339 LEU A CA 1
ATOM 2719 C C . LEU A 1 339 ? -3.238 19.900 -7.854 1.00 79.56 339 LEU A C 1
ATOM 2721 O O . LEU A 1 339 ? -4.217 20.516 -7.434 1.00 79.56 339 LEU A O 1
ATOM 2725 N N . LYS A 1 340 ? -3.156 19.494 -9.129 1.00 77.69 340 LYS A N 1
ATOM 2726 C CA . LYS A 1 340 ? -4.231 19.703 -10.115 1.00 77.69 340 LYS A CA 1
ATOM 2727 C C . LYS A 1 340 ? -5.537 19.014 -9.701 1.00 77.69 340 LYS A C 1
ATOM 2729 O O . LYS A 1 340 ? -6.602 19.619 -9.812 1.00 77.69 340 LYS A O 1
ATOM 2734 N N . ARG A 1 341 ? -5.475 17.777 -9.190 1.00 80.50 341 ARG A N 1
ATOM 2735 C CA . ARG A 1 341 ? -6.646 17.017 -8.707 1.00 80.50 341 ARG A CA 1
ATOM 2736 C C . ARG A 1 341 ? -7.296 17.662 -7.482 1.00 80.50 341 ARG A C 1
ATOM 2738 O O . ARG A 1 341 ? -8.517 17.747 -7.434 1.00 80.50 341 ARG A O 1
ATOM 2745 N N . GLN A 1 342 ? -6.508 18.175 -6.535 1.00 73.31 342 GLN A N 1
ATOM 2746 C CA . GLN A 1 342 ? -7.026 18.947 -5.393 1.00 73.31 342 GLN A CA 1
ATOM 2747 C C . GLN A 1 342 ? -7.760 20.227 -5.823 1.00 73.31 342 GLN A C 1
ATOM 2749 O O . GLN A 1 342 ? -8.592 20.751 -5.087 1.00 73.31 342 GLN A O 1
ATOM 2754 N N . MET A 1 343 ? -7.434 20.737 -7.008 1.00 71.69 343 MET A N 1
ATOM 2755 C CA . MET A 1 343 ? -8.018 21.936 -7.599 1.00 71.69 343 MET A CA 1
ATOM 2756 C C . MET A 1 343 ? -9.101 21.620 -8.638 1.00 71.69 343 MET A C 1
ATOM 2758 O O . MET A 1 343 ? -9.471 22.495 -9.421 1.00 71.69 343 MET A O 1
ATOM 2762 N N . TYR A 1 344 ? -9.601 20.378 -8.658 1.00 72.62 344 TYR A N 1
ATOM 2763 C CA . TYR A 1 344 ? -10.661 19.916 -9.561 1.00 72.62 344 TYR A CA 1
ATOM 2764 C C . TYR A 1 344 ? -10.338 20.132 -11.048 1.00 72.62 344 TYR A C 1
ATOM 2766 O O . TYR A 1 344 ? -11.227 20.402 -11.847 1.00 72.62 344 TYR A O 1
ATOM 2774 N N . GLY A 1 345 ? -9.054 20.082 -11.421 1.00 64.69 345 GLY A N 1
ATOM 2775 C CA . GLY A 1 345 ? -8.612 20.294 -12.803 1.00 64.69 345 GLY A CA 1
ATOM 2776 C C . GLY A 1 345 ? -8.649 21.751 -13.281 1.00 64.69 345 GLY A C 1
ATOM 2777 O O . GLY A 1 345 ? -8.208 22.025 -14.390 1.00 64.69 345 GLY A O 1
ATOM 2778 N N . ARG A 1 346 ? -9.083 22.708 -12.448 1.00 61.12 346 ARG A N 1
ATOM 2779 C CA . ARG A 1 346 ? -9.271 24.127 -12.821 1.00 61.12 346 ARG A CA 1
ATOM 2780 C C . ARG A 1 346 ? -8.037 25.008 -12.602 1.00 61.12 346 ARG A C 1
ATOM 2782 O O . ARG A 1 346 ? -8.129 26.232 -12.535 1.00 61.12 346 ARG A O 1
ATOM 2789 N N . ALA A 1 347 ? -6.867 24.397 -12.439 1.00 63.16 347 ALA A N 1
ATOM 2790 C CA . ALA A 1 347 ? -5.624 25.119 -12.213 1.00 63.16 347 ALA A CA 1
ATOM 2791 C C . ALA A 1 347 ? -4.997 25.544 -13.551 1.00 63.16 347 ALA A C 1
ATOM 2793 O O . ALA A 1 347 ? -4.249 24.776 -14.156 1.00 63.16 347 ALA A O 1
ATOM 2794 N N . GLY A 1 348 ? -5.276 26.775 -13.992 1.00 67.88 348 GLY A N 1
ATOM 2795 C CA . GLY A 1 348 ? -4.483 27.427 -15.039 1.00 67.88 348 GLY A CA 1
ATOM 2796 C C . GLY A 1 348 ? -3.017 27.587 -14.609 1.00 67.88 348 GLY A C 1
ATOM 2797 O O . GLY A 1 348 ? -2.711 27.561 -13.413 1.00 67.88 348 GLY A O 1
ATOM 2798 N N . PHE A 1 349 ? -2.101 27.761 -15.567 1.00 77.06 349 PHE A N 1
ATOM 2799 C CA . PHE A 1 349 ? -0.650 27.743 -15.316 1.00 77.06 349 PHE A CA 1
ATOM 2800 C C . PHE A 1 349 ? -0.211 28.683 -14.180 1.00 77.06 349 PHE A C 1
ATOM 2802 O O . PHE A 1 349 ? 0.522 28.264 -13.286 1.00 77.06 349 PHE A O 1
ATOM 2809 N N . ALA A 1 350 ? -0.720 29.919 -14.147 1.0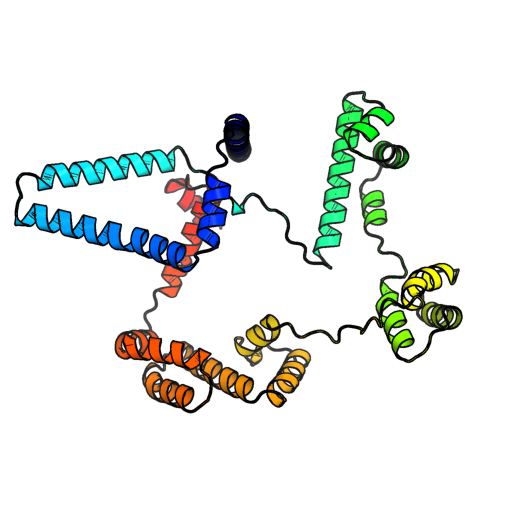0 77.56 350 ALA A N 1
ATOM 2810 C CA . ALA A 1 350 ? -0.373 30.903 -13.119 1.00 77.56 350 ALA A CA 1
ATOM 2811 C C . ALA A 1 350 ? -0.748 30.451 -11.694 1.00 77.56 350 ALA A C 1
ATOM 2813 O O . ALA A 1 350 ? 0.025 30.629 -10.751 1.00 77.56 350 ALA A O 1
ATOM 2814 N N . LEU A 1 351 ? -1.921 29.835 -11.532 1.00 78.81 351 LEU A N 1
ATOM 2815 C CA . LEU A 1 351 ? -2.408 29.364 -10.237 1.00 78.81 351 LEU A CA 1
ATOM 2816 C C . LEU A 1 351 ? -1.693 28.078 -9.801 1.00 78.81 351 LEU A C 1
ATOM 2818 O O . LEU A 1 351 ? -1.361 27.923 -8.626 1.00 78.81 351 LEU A O 1
ATOM 2822 N N . LEU A 1 352 ? -1.410 27.186 -10.753 1.00 80.56 352 LEU A N 1
ATOM 2823 C CA . LEU A 1 352 ? -0.619 25.983 -10.513 1.00 80.56 352 LEU A CA 1
ATOM 2824 C C . LEU A 1 352 ? 0.810 26.336 -10.082 1.00 80.56 352 LEU A C 1
ATOM 2826 O O . LEU A 1 352 ? 1.284 25.810 -9.080 1.00 80.56 352 LEU A O 1
ATOM 2830 N N . ARG A 1 353 ? 1.459 27.278 -10.780 1.00 82.31 353 ARG A N 1
ATOM 2831 C CA . ARG A 1 353 ? 2.797 27.780 -10.442 1.00 82.31 353 ARG A CA 1
ATOM 2832 C C . ARG A 1 353 ? 2.835 28.348 -9.024 1.00 82.31 353 ARG A C 1
ATOM 2834 O O . ARG A 1 353 ? 3.699 27.956 -8.249 1.00 82.31 353 ARG A O 1
ATOM 2841 N N . LYS A 1 354 ? 1.872 29.205 -8.654 1.00 83.31 354 LYS A N 1
ATOM 2842 C CA . LYS A 1 354 ? 1.778 29.748 -7.286 1.00 83.31 354 LYS A CA 1
ATOM 2843 C C . LYS A 1 354 ? 1.643 28.647 -6.232 1.00 83.31 354 LYS A C 1
ATOM 2845 O O . LYS A 1 354 ? 2.295 28.726 -5.202 1.00 83.31 354 LYS A O 1
ATOM 2850 N N . ARG A 1 355 ? 0.839 27.607 -6.479 1.00 80.75 355 ARG A N 1
ATOM 2851 C CA . ARG A 1 355 ? 0.682 26.494 -5.528 1.00 80.75 355 ARG A CA 1
ATOM 2852 C C . ARG A 1 355 ? 1.905 25.591 -5.417 1.00 80.75 355 ARG A C 1
ATOM 2854 O O . ARG A 1 355 ? 2.144 25.080 -4.337 1.00 80.75 355 ARG A O 1
ATOM 2861 N N . VAL A 1 356 ? 2.635 25.370 -6.508 1.00 82.62 356 VAL A N 1
ATOM 2862 C CA .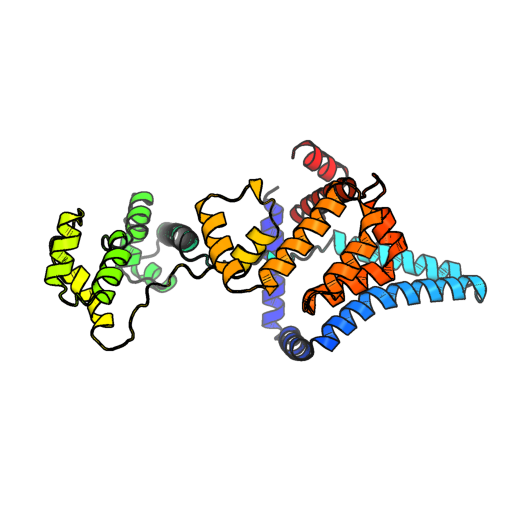 VAL A 1 356 ? 3.869 24.569 -6.487 1.00 82.62 356 VAL A CA 1
ATOM 2863 C C . VAL A 1 356 ? 4.977 25.297 -5.724 1.00 82.62 356 VAL A C 1
ATOM 2865 O O . VAL A 1 356 ? 5.703 24.652 -4.985 1.00 82.62 356 VAL A O 1
ATOM 2868 N N . LEU A 1 357 ? 5.081 26.624 -5.872 1.00 83.31 357 LEU A N 1
ATOM 2869 C CA . LEU A 1 357 ? 6.091 27.438 -5.182 1.00 83.31 357 LEU A CA 1
ATOM 2870 C C . LEU A 1 357 ? 5.797 27.663 -3.686 1.00 83.31 357 LEU A C 1
ATOM 2872 O O . LEU A 1 357 ? 6.704 28.023 -2.949 1.00 83.31 357 LEU A O 1
ATOM 2876 N N . LEU A 1 358 ? 4.543 27.496 -3.252 1.00 75.69 358 LEU A N 1
ATOM 2877 C CA . LEU A 1 358 ? 4.097 27.713 -1.864 1.00 75.69 358 LEU A CA 1
ATOM 2878 C C . LEU A 1 358 ? 3.850 26.409 -1.080 1.00 75.69 358 LEU A C 1
ATOM 2880 O O . LEU A 1 358 ? 3.351 26.467 0.042 1.00 75.69 358 LEU A O 1
ATOM 2884 N N . ALA A 1 359 ? 4.119 25.252 -1.684 1.00 60.81 359 ALA A N 1
ATOM 2885 C CA . ALA A 1 359 ? 3.941 23.924 -1.097 1.00 60.81 359 ALA A CA 1
ATOM 2886 C C . ALA A 1 359 ? 5.290 23.240 -0.925 1.00 60.81 359 ALA A C 1
ATOM 2888 O O . ALA A 1 359 ? 5.312 22.259 -0.156 1.00 60.81 359 ALA A O 1
#

Foldseek 3Di:
DVVVVVVLVVVVVVVVVVCVVVVPPVVVVVVVVVVVVVVVVVVVVCCVVPVVVVVLVVVLVCCVPPPVVCNVVSVVVVVVVVVVVVVCCLVDLRADCVVVDPDDDDPPVRVLVVLLVVLVVLLVQLVVVVVVVDDLVVSCVVVVHDSVVSVCSNPDPDSVVVSVVSNPDPLCPVVVVVLLVVVVVVPLDLVVSVVVVVVVVRPDPDSVVSCVVCVVVVPPPDRPPVPPPPCDPVNLVCCLQDDVVPDDPVSVVVNVVVCVVPVLSVLVSVLNVVVVCLQVVLVLVCLVVSLVSQVVDPDVVVVVVSVVCVVVSVVNNCNSNDPDDCVVVVVVVVVLVVLCVVVSVNDDPVNSVVVVVVD

Radius of gyration: 31.25 Å; chains: 1; bounding box: 64×54×94 Å

pLDDT: mean 74.54, std 16.03, range [33.81, 96.0]

Secondary structure (DSSP, 8-state):
-THHHHHHHHHHHHHHHHHHHTT-THHHHHHHHHHT-HHHHHHHHHHHHHHHHHHHHHHHHHHHHH-HHHHHHHHHHHHHHHHHHHHHHHH--PPPGGGS--PPPPTTHHHHHHHHHHHHHHHHHHHHHHHTT--HHHHHHHTT--HHHHHHHHS-S-HHHHHHHHH---TTGGGHHHHHHHHHTT---HHHHHHHHHHTT---SSTHHHHHHHHHHHTTS-----------HHHHHHHHHS-GGG--HHHHHHHHHHHTT-HHHHHHHHHHHHHHHHHHTT-GGGHHHHHHHHHHS--HHHHHHHHHHHHTHHHHHHHTT-S--SHHHHHHHHHHHHHHHHTTT---HHHHHHHHHT-